Protein AF-A0AA88NQX6-F1 (afdb_monomer_lite)

pLDDT: mean 81.67, std 19.33, range [36.38, 97.25]

InterPro domains:
  IPR005680 Small ribosomal subunit protein uS12, eukaryota/archaea [TIGR00982] (6-141)
  IPR005680 Small ribosomal subunit protein uS12, eukaryota/archaea [cd03367] (26-140)
  IPR006032 Small ribosomal subunit protein uS12 [PF00164] (36-141)
  IPR006032 Small ribosomal subunit protein uS12 [PS00055] (60-67)
  IPR006032 Small ribosomal subunit protein uS12 [PTHR11652] (1-141)
  IPR012340 Nucleic acid-binding, OB-fold [G3DSA:2.40.50.140] (25-143)
  IPR012340 Nucleic acid-binding, OB-fold [SSF50249] (20-142)

Sequence (189 aa):
MGKCRGLRTARKLRNHRREQKWHDKQYKKAHLGTALKANPFGGASHAKGIVLEKVGVEAKQPNSAIRKCVRVQLIKNGKKITAFVPNDGCLNFIEENDEVLVAGFGRKGHAVGDIPGVRFKVVKVANVSLLALYKGKKERPSALVPVGSETWKKPDLQQQPVHVQRLCSQFEEPEQQPNTGAREQETLM

Foldseek 3Di:
DDDDDDPPCVVVVVVVVVVVLCVPPVSVCVPVCVVQVPDPCSPDQKFKWFWADWDFFAFAPPDGDTFTWTWTQTPVRRDIAIAGEDDPPLSVLDDGRWIWMKGFPPPSQDDDDRGPRHGIHTQDTNNHGSVCCVVVVDHRDDPDDPPPDPPPVPPPPVPDDPVVVVVVVVDDDDDDDDDDDDDDDDDDD

Structure (mmCIF, N/CA/C/O backbone):
data_AF-A0AA88NQX6-F1
#
_entry.id   AF-A0AA88NQX6-F1
#
loop_
_atom_site.group_PDB
_atom_site.id
_atom_site.type_symbol
_atom_site.label_atom_id
_atom_site.label_alt_id
_atom_site.label_comp_id
_atom_site.label_asym_id
_atom_site.label_entity_id
_atom_site.label_seq_id
_atom_site.pdbx_PDB_ins_code
_atom_site.Cartn_x
_atom_site.Cartn_y
_atom_site.Cartn_z
_atom_site.occupancy
_atom_site.B_iso_or_equiv
_atom_site.auth_seq_id
_atom_site.auth_comp_id
_atom_site.auth_asym_id
_atom_site.auth_atom_id
_atom_site.pdbx_PDB_model_num
ATOM 1 N N . MET A 1 1 ? 11.612 5.199 -42.020 1.00 66.62 1 MET A N 1
ATOM 2 C CA . MET A 1 1 ? 12.640 4.141 -42.190 1.00 66.62 1 MET A CA 1
ATOM 3 C C . MET A 1 1 ? 12.375 2.994 -41.219 1.00 66.62 1 MET A C 1
ATOM 5 O O . MET A 1 1 ? 12.034 3.259 -40.075 1.00 66.62 1 MET A O 1
ATOM 9 N N . GLY A 1 2 ? 12.484 1.739 -41.670 1.00 85.69 2 GLY A N 1
ATOM 10 C CA . GLY A 1 2 ? 12.221 0.539 -40.861 1.00 85.69 2 GLY A CA 1
ATOM 11 C C . GLY A 1 2 ? 13.476 -0.098 -40.249 1.00 85.69 2 GLY A C 1
ATOM 12 O O . GLY A 1 2 ? 14.582 0.425 -40.353 1.00 85.69 2 GLY A O 1
ATOM 13 N N . LYS A 1 3 ? 13.303 -1.263 -39.613 1.00 91.31 3 LYS A N 1
ATOM 14 C CA . LYS A 1 3 ? 14.407 -2.062 -39.047 1.00 91.31 3 LYS A CA 1
ATOM 15 C C . LYS A 1 3 ? 15.330 -2.585 -40.157 1.00 91.31 3 LYS A C 1
ATOM 17 O O . LYS A 1 3 ? 14.863 -2.908 -41.247 1.00 91.31 3 LYS A O 1
ATOM 22 N N . CYS A 1 4 ? 16.621 -2.732 -39.859 1.00 91.81 4 CYS A N 1
ATOM 23 C CA . CYS A 1 4 ? 17.589 -3.356 -40.765 1.00 91.81 4 CYS A CA 1
ATOM 24 C C . CYS A 1 4 ? 17.216 -4.831 -41.023 1.00 91.81 4 CYS A C 1
ATOM 26 O O . CYS A 1 4 ? 16.882 -5.535 -40.071 1.00 91.81 4 CYS A O 1
ATOM 28 N N . ARG A 1 5 ? 17.286 -5.296 -42.281 1.00 92.56 5 ARG A N 1
ATOM 29 C CA . ARG A 1 5 ? 16.902 -6.668 -42.692 1.00 92.56 5 ARG A CA 1
ATOM 30 C C . ARG A 1 5 ? 18.053 -7.523 -43.251 1.00 92.56 5 ARG A C 1
ATOM 32 O O . ARG A 1 5 ? 17.818 -8.623 -43.726 1.00 92.56 5 ARG A O 1
ATOM 39 N N . GLY A 1 6 ? 19.293 -7.032 -43.214 1.00 94.19 6 GLY A N 1
ATOM 40 C CA . GLY A 1 6 ? 20.448 -7.769 -43.743 1.00 94.19 6 GLY A CA 1
ATOM 41 C C . GLY A 1 6 ? 20.860 -8.957 -42.863 1.00 94.19 6 GLY A C 1
ATOM 42 O O . GLY A 1 6 ? 20.781 -8.874 -41.635 1.00 94.19 6 GLY A O 1
ATOM 43 N N . LEU A 1 7 ? 21.383 -10.024 -43.475 1.00 92.56 7 LEU A N 1
ATOM 44 C CA . LEU A 1 7 ? 21.812 -11.264 -42.799 1.00 92.56 7 LEU A CA 1
ATOM 45 C C . LEU A 1 7 ? 22.821 -11.028 -41.654 1.00 92.56 7 LEU A C 1
ATOM 47 O O . LEU A 1 7 ? 22.762 -11.688 -40.622 1.00 92.56 7 LEU A O 1
ATOM 51 N N . ARG A 1 8 ? 23.708 -10.031 -41.780 1.00 94.75 8 ARG A N 1
ATOM 52 C CA . ARG A 1 8 ? 24.749 -9.700 -40.780 1.00 94.75 8 ARG A CA 1
ATOM 53 C C . ARG A 1 8 ? 24.335 -8.619 -39.764 1.00 94.75 8 ARG A C 1
ATOM 55 O O . ARG A 1 8 ? 25.186 -8.005 -39.127 1.00 94.75 8 ARG A O 1
ATOM 62 N N . THR A 1 9 ? 23.036 -8.356 -39.584 1.00 95.19 9 THR A N 1
ATOM 63 C CA . THR A 1 9 ? 22.543 -7.239 -38.737 1.00 95.19 9 THR A CA 1
ATOM 64 C C . THR A 1 9 ? 22.127 -7.627 -37.310 1.00 95.19 9 THR A C 1
ATOM 66 O O . THR A 1 9 ? 21.689 -6.770 -36.536 1.00 95.19 9 THR A O 1
ATOM 69 N N . ALA A 1 10 ? 22.320 -8.887 -36.908 1.00 94.44 10 ALA A N 1
ATOM 70 C CA . ALA A 1 10 ? 21.865 -9.423 -35.619 1.00 94.44 10 ALA A CA 1
ATOM 71 C C . ALA A 1 10 ? 22.338 -8.611 -34.394 1.00 94.44 10 ALA A C 1
ATOM 73 O O . ALA A 1 10 ? 21.543 -8.300 -33.503 1.00 94.44 10 ALA A O 1
ATOM 74 N N . ARG A 1 11 ? 23.617 -8.201 -34.359 1.00 95.25 11 ARG A N 1
ATOM 75 C CA . ARG A 1 11 ? 24.183 -7.405 -33.251 1.00 95.25 11 ARG A CA 1
ATOM 76 C C . ARG A 1 11 ? 23.458 -6.066 -33.083 1.00 95.25 11 ARG A C 1
ATOM 78 O O . ARG A 1 11 ? 23.102 -5.703 -31.962 1.00 95.25 11 ARG A O 1
ATOM 85 N N . LYS A 1 12 ? 23.199 -5.368 -34.193 1.00 94.06 12 LYS A N 1
ATOM 86 C CA . LYS A 1 12 ? 22.499 -4.075 -34.208 1.00 94.06 12 LYS A CA 1
ATOM 87 C C . LYS A 1 12 ? 21.066 -4.224 -33.701 1.00 94.06 12 LYS A C 1
ATOM 89 O O . LYS A 1 12 ? 20.652 -3.464 -32.831 1.00 94.06 12 LYS A O 1
ATOM 94 N N . LEU A 1 13 ? 20.339 -5.238 -34.177 1.00 95.44 13 LEU A N 1
ATOM 95 C CA . LEU A 1 13 ? 18.966 -5.513 -33.736 1.00 95.44 13 LEU A CA 1
ATOM 96 C C . LEU A 1 13 ? 18.891 -5.830 -32.234 1.00 95.44 13 LEU A C 1
ATOM 98 O O . LEU A 1 13 ? 17.998 -5.332 -31.545 1.00 95.44 13 LEU A O 1
ATOM 102 N N . ARG A 1 14 ? 19.846 -6.609 -31.708 1.00 95.56 14 ARG A N 1
ATOM 103 C CA . ARG A 1 14 ? 19.915 -6.956 -30.280 1.00 95.56 14 ARG A CA 1
ATOM 104 C C . ARG A 1 14 ? 20.190 -5.739 -29.398 1.00 95.56 14 ARG A C 1
ATOM 106 O O . ARG A 1 14 ? 19.494 -5.550 -28.401 1.00 95.56 14 ARG A O 1
ATOM 113 N N .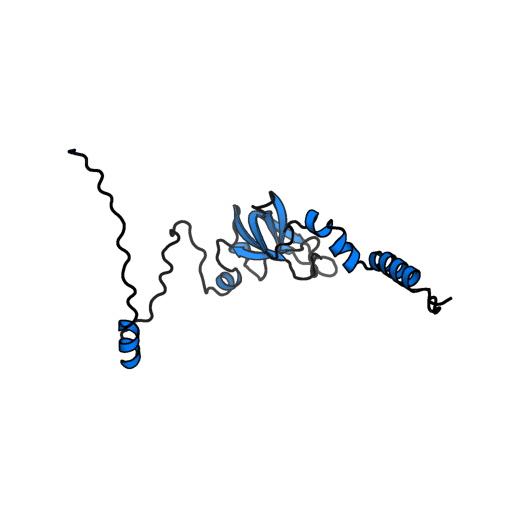 ASN A 1 15 ? 21.190 -4.932 -29.752 1.00 95.50 15 ASN A N 1
ATOM 114 C CA . ASN A 1 15 ? 21.562 -3.748 -28.974 1.00 95.50 15 ASN A CA 1
ATOM 115 C C . ASN A 1 15 ? 20.433 -2.714 -28.989 1.00 95.50 15 ASN A C 1
ATOM 117 O O . ASN A 1 15 ? 19.988 -2.290 -27.926 1.00 95.50 15 ASN A O 1
ATOM 121 N N . HIS A 1 16 ? 19.865 -2.449 -30.169 1.00 94.56 16 HIS A N 1
ATOM 122 C CA . HIS A 1 16 ? 18.718 -1.558 -30.300 1.00 94.56 16 HIS A CA 1
ATOM 123 C C . HIS A 1 16 ? 17.528 -2.037 -29.456 1.00 94.56 16 HIS A C 1
ATOM 125 O O . HIS A 1 16 ? 16.939 -1.256 -28.716 1.00 94.56 16 HIS A O 1
ATOM 131 N N . ARG A 1 17 ? 17.192 -3.337 -29.474 1.00 94.56 17 ARG A N 1
ATOM 132 C CA . ARG A 1 17 ? 16.122 -3.869 -28.612 1.00 94.56 17 ARG A CA 1
ATOM 133 C C . ARG A 1 17 ? 16.434 -3.685 -27.126 1.00 94.56 17 ARG A C 1
ATOM 135 O O . ARG A 1 17 ? 15.511 -3.400 -26.368 1.00 94.56 17 ARG A O 1
ATOM 142 N N . ARG A 1 18 ? 17.687 -3.878 -26.703 1.00 94.06 18 ARG A N 1
ATOM 143 C CA . ARG A 1 18 ? 18.113 -3.710 -25.305 1.00 94.06 18 ARG A CA 1
ATOM 144 C C . ARG A 1 18 ? 17.950 -2.264 -24.846 1.00 94.06 18 ARG A C 1
ATOM 146 O O . ARG A 1 18 ? 17.394 -2.049 -23.777 1.00 94.06 18 ARG A O 1
ATOM 153 N N . GLU A 1 19 ? 18.379 -1.307 -25.660 1.00 94.12 19 GLU A N 1
ATOM 154 C CA . GLU A 1 19 ? 18.197 0.127 -25.407 1.00 94.12 19 GLU A CA 1
ATOM 155 C C . GLU A 1 19 ? 16.711 0.481 -25.336 1.00 94.12 19 GLU A C 1
ATOM 157 O O . GLU A 1 19 ? 16.251 1.042 -24.344 1.00 94.12 19 GLU A O 1
ATOM 162 N N . GLN A 1 20 ? 15.928 0.036 -26.322 1.00 94.81 20 GLN A N 1
ATOM 163 C CA . GLN A 1 20 ? 14.490 0.298 -26.365 1.00 94.81 20 GLN A CA 1
ATOM 164 C C . GLN A 1 20 ? 13.729 -0.312 -25.181 1.00 94.81 20 GLN A C 1
ATOM 166 O O . GLN A 1 20 ? 12.724 0.239 -24.737 1.00 94.81 20 GLN A O 1
ATOM 171 N N . LYS A 1 21 ? 14.225 -1.418 -24.614 1.00 95.62 21 LYS A N 1
ATOM 172 C CA . LYS A 1 21 ? 13.642 -2.053 -23.423 1.00 95.62 21 LYS A CA 1
ATOM 173 C C . LYS A 1 21 ? 13.615 -1.119 -22.215 1.00 95.62 21 LYS A C 1
ATOM 175 O O . LYS A 1 21 ? 12.705 -1.213 -21.402 1.00 95.62 21 LYS A O 1
ATOM 180 N N . TRP A 1 22 ? 14.567 -0.196 -22.108 1.00 94.56 22 TRP A N 1
ATOM 181 C CA . TRP A 1 22 ? 14.610 0.777 -21.016 1.00 94.56 22 TRP A CA 1
ATOM 182 C C . TRP A 1 22 ? 13.556 1.884 -21.130 1.00 94.56 22 TRP A C 1
ATOM 184 O O . TRP A 1 22 ? 13.262 2.533 -20.123 1.00 94.56 22 TRP A O 1
ATOM 194 N N . HIS A 1 23 ? 12.953 2.078 -22.309 1.00 93.44 23 HIS A N 1
ATOM 195 C CA . HIS A 1 23 ? 11.799 2.966 -22.474 1.00 93.44 23 HIS A CA 1
ATOM 196 C C . HIS A 1 23 ? 10.493 2.329 -21.983 1.00 93.44 23 HIS A C 1
ATOM 198 O O . HIS A 1 23 ? 9.548 3.051 -21.666 1.00 93.44 23 HIS A O 1
ATOM 204 N N . ASP A 1 24 ? 10.438 0.999 -21.837 1.00 94.88 24 ASP A N 1
ATOM 205 C CA . ASP A 1 24 ? 9.320 0.350 -21.158 1.00 94.88 24 ASP A CA 1
ATOM 206 C C . ASP A 1 24 ? 9.377 0.646 -19.650 1.00 94.88 24 ASP A C 1
ATOM 208 O O . ASP A 1 24 ? 10.295 0.253 -18.920 1.00 94.88 24 ASP A O 1
ATOM 212 N N . LYS A 1 25 ? 8.341 1.335 -19.168 1.00 92.06 25 LYS A N 1
ATOM 213 C CA . LYS A 1 25 ? 8.178 1.734 -17.769 1.00 92.06 25 LYS A CA 1
ATOM 214 C C . LYS A 1 25 ? 8.193 0.539 -16.817 1.00 92.06 25 LYS A C 1
ATOM 216 O O . LYS A 1 25 ? 8.726 0.665 -15.712 1.00 92.06 25 LYS A O 1
ATOM 221 N N . GLN A 1 26 ? 7.603 -0.594 -17.201 1.00 91.50 26 GLN A N 1
ATOM 222 C CA . GLN A 1 26 ? 7.562 -1.778 -16.337 1.00 91.50 26 GLN A CA 1
ATOM 223 C C . GLN A 1 26 ? 8.951 -2.399 -16.217 1.00 91.50 26 GLN A C 1
ATOM 225 O O . GLN A 1 26 ? 9.419 -2.641 -15.101 1.00 91.50 26 GLN A O 1
ATOM 230 N N . TYR A 1 27 ? 9.634 -2.561 -17.352 1.00 93.62 27 TYR A N 1
ATOM 231 C CA . TYR A 1 27 ? 11.003 -3.058 -17.397 1.00 93.62 27 TYR A CA 1
ATOM 232 C C . TYR A 1 27 ? 11.946 -2.177 -16.573 1.00 93.62 27 TYR A C 1
ATOM 234 O O . TYR A 1 27 ? 12.638 -2.683 -15.686 1.00 93.62 27 TYR A O 1
ATOM 242 N N . LYS A 1 28 ? 11.904 -0.854 -16.784 1.00 93.12 28 LYS A N 1
ATOM 243 C CA . LYS A 1 28 ? 12.707 0.112 -16.025 1.00 93.12 28 LYS A CA 1
ATOM 244 C C . LYS A 1 28 ? 12.428 0.025 -14.523 1.00 93.12 28 LYS A C 1
ATOM 246 O O . LYS A 1 28 ? 13.362 -0.025 -13.731 1.00 93.12 28 LYS A O 1
ATOM 251 N N . LYS A 1 29 ? 11.159 -0.045 -14.107 1.00 89.25 29 LYS A N 1
ATOM 252 C CA . LYS A 1 29 ? 10.785 -0.127 -12.683 1.00 89.25 29 LYS A CA 1
ATOM 253 C C . LYS A 1 29 ? 11.294 -1.409 -12.012 1.00 89.25 29 LYS A C 1
ATOM 255 O O . LYS A 1 29 ? 11.667 -1.352 -10.842 1.00 89.25 29 LYS A O 1
ATOM 260 N N . ALA A 1 30 ? 11.296 -2.532 -12.730 1.00 89.12 30 ALA A N 1
ATOM 261 C CA . ALA A 1 30 ? 11.763 -3.815 -12.214 1.00 89.12 30 ALA A CA 1
ATOM 262 C C . ALA A 1 30 ? 13.298 -3.895 -12.124 1.00 89.12 30 ALA A C 1
ATOM 264 O O . ALA A 1 30 ? 13.820 -4.321 -11.101 1.00 89.12 30 ALA A O 1
ATOM 265 N N . HIS A 1 31 ? 14.018 -3.443 -13.157 1.00 90.81 31 HIS A N 1
ATOM 266 C CA . HIS A 1 31 ? 15.468 -3.660 -13.274 1.00 90.81 31 HIS A CA 1
ATOM 267 C C . HIS A 1 31 ? 16.321 -2.562 -12.631 1.00 90.81 31 HIS A C 1
ATOM 269 O O . HIS A 1 31 ? 17.490 -2.789 -12.349 1.00 90.81 31 HIS A O 1
ATOM 275 N N . LEU A 1 32 ? 15.761 -1.373 -12.381 1.00 89.06 32 LEU A N 1
ATOM 276 C CA . LEU A 1 32 ? 16.510 -0.260 -11.784 1.00 89.06 32 LEU A CA 1
ATOM 277 C C . LEU A 1 32 ? 16.614 -0.379 -10.249 1.00 89.06 32 LEU A C 1
ATOM 279 O O . LEU A 1 32 ? 17.368 0.353 -9.623 1.00 89.06 32 LEU A O 1
ATOM 283 N N . GLY A 1 33 ? 15.843 -1.271 -9.612 1.00 87.06 33 GLY A N 1
ATOM 284 C CA . GLY A 1 33 ? 15.905 -1.524 -8.163 1.00 87.06 33 GLY A CA 1
ATOM 285 C C . GLY A 1 33 ? 15.348 -0.402 -7.269 1.00 87.06 33 GLY A C 1
ATOM 286 O O . GLY A 1 33 ? 14.983 -0.653 -6.120 1.00 87.06 33 GLY A O 1
ATOM 287 N N . THR A 1 34 ? 15.167 0.822 -7.784 1.00 86.38 34 THR A N 1
ATOM 288 C CA . THR A 1 34 ? 14.593 1.957 -7.030 1.00 86.38 34 THR A CA 1
ATOM 289 C C . THR A 1 34 ? 13.223 1.643 -6.446 1.00 86.38 34 THR A C 1
ATOM 291 O O . THR A 1 34 ? 12.906 2.091 -5.346 1.00 86.38 34 THR A O 1
ATOM 294 N N . ALA A 1 35 ? 12.411 0.849 -7.150 1.00 84.00 35 ALA A N 1
ATOM 295 C CA . ALA A 1 35 ? 11.101 0.447 -6.658 1.00 84.00 35 ALA A CA 1
ATOM 296 C C . ALA A 1 35 ? 11.193 -0.343 -5.345 1.00 84.00 35 ALA A C 1
ATOM 298 O O . ALA A 1 35 ? 10.348 -0.152 -4.475 1.00 84.00 35 ALA A O 1
ATOM 299 N N . LEU A 1 36 ? 12.219 -1.182 -5.181 1.00 86.06 36 LEU A N 1
ATOM 300 C CA . LEU A 1 36 ? 12.429 -1.968 -3.968 1.00 86.06 36 LEU A CA 1
ATOM 301 C C . LEU A 1 36 ? 12.880 -1.075 -2.806 1.00 86.06 36 LEU A C 1
ATOM 303 O O . LEU A 1 36 ? 12.298 -1.141 -1.725 1.00 86.06 36 LEU A O 1
ATOM 307 N N . LYS A 1 37 ? 13.837 -0.172 -3.062 1.00 85.94 37 LYS A N 1
ATOM 308 C CA . LYS A 1 37 ? 14.362 0.781 -2.068 1.00 85.94 37 LYS A CA 1
ATOM 309 C C . LYS A 1 37 ? 13.289 1.755 -1.561 1.00 85.94 37 LYS A C 1
ATOM 311 O O . LYS A 1 37 ? 13.182 2.019 -0.362 1.00 85.94 37 LYS A O 1
ATOM 316 N N . ALA A 1 38 ? 12.479 2.288 -2.476 1.00 87.38 38 ALA A N 1
ATOM 317 C CA . ALA A 1 38 ? 11.442 3.265 -2.155 1.00 87.38 38 ALA A CA 1
ATOM 318 C C . ALA A 1 38 ? 10.177 2.632 -1.548 1.00 87.38 38 ALA A C 1
ATOM 320 O O . ALA A 1 38 ? 9.419 3.314 -0.858 1.00 87.38 38 ALA A O 1
ATOM 321 N N . ASN A 1 39 ? 9.920 1.341 -1.785 1.00 90.25 39 ASN A N 1
ATOM 322 C CA . ASN A 1 39 ? 8.736 0.674 -1.253 1.00 90.25 39 ASN A CA 1
ATOM 323 C C . ASN A 1 39 ? 8.836 0.535 0.281 1.00 90.25 39 ASN A C 1
ATOM 325 O O . ASN A 1 39 ? 9.785 -0.077 0.776 1.00 90.25 39 ASN A O 1
ATOM 329 N N . PRO A 1 40 ? 7.861 1.034 1.066 1.00 91.06 40 PRO A N 1
ATOM 330 C CA . PRO A 1 40 ? 7.874 0.862 2.518 1.00 91.06 40 PRO A CA 1
ATOM 331 C C . PRO A 1 40 ? 7.790 -0.609 2.944 1.00 91.06 40 PRO A C 1
ATOM 333 O O . PRO A 1 40 ? 8.272 -0.949 4.022 1.00 91.06 40 PRO A O 1
ATOM 336 N N . PHE A 1 41 ? 7.251 -1.498 2.103 1.00 91.56 41 PHE A N 1
ATOM 337 C CA . PHE A 1 41 ? 7.205 -2.935 2.379 1.00 91.56 41 PHE A CA 1
ATOM 338 C C . PHE A 1 41 ? 8.470 -3.690 1.957 1.00 91.56 41 PHE A C 1
ATOM 340 O O . PHE A 1 41 ? 8.579 -4.872 2.276 1.00 91.56 41 PHE A O 1
ATOM 347 N N . GLY A 1 42 ? 9.423 -3.057 1.268 1.00 88.00 42 GLY A N 1
ATOM 348 C CA . GLY A 1 42 ? 10.656 -3.730 0.844 1.00 88.00 42 GLY A CA 1
ATOM 349 C C . GLY A 1 42 ? 10.413 -4.968 -0.029 1.00 88.00 42 GLY A C 1
ATOM 350 O O . GLY A 1 42 ? 11.138 -5.942 0.083 1.00 88.00 42 GLY A O 1
ATOM 351 N N . GLY A 1 43 ? 9.355 -4.969 -0.850 1.00 87.75 43 GLY A N 1
ATOM 352 C CA . GLY A 1 43 ? 9.019 -6.090 -1.742 1.00 87.75 43 GLY A CA 1
ATOM 353 C C . GLY A 1 43 ? 8.089 -7.151 -1.146 1.00 87.75 43 GLY A C 1
ATOM 354 O O . GLY A 1 43 ? 7.532 -7.942 -1.900 1.00 87.75 43 GLY A O 1
ATOM 355 N N . ALA A 1 44 ? 7.836 -7.128 0.166 1.00 92.25 44 ALA A N 1
ATOM 356 C CA . ALA A 1 44 ? 6.859 -8.018 0.793 1.00 92.25 44 ALA A CA 1
ATOM 357 C C . ALA A 1 44 ? 5.410 -7.656 0.412 1.00 92.25 44 ALA A C 1
ATOM 359 O O . ALA A 1 44 ? 5.087 -6.491 0.159 1.00 92.25 44 ALA A O 1
ATOM 360 N N . SER A 1 45 ? 4.523 -8.656 0.421 1.00 92.12 45 SER A N 1
ATOM 361 C CA . SER A 1 45 ? 3.087 -8.478 0.159 1.00 92.12 45 SER A CA 1
ATOM 362 C C . SER A 1 45 ? 2.360 -7.780 1.315 1.00 92.12 45 SER A C 1
ATOM 364 O O . SER A 1 45 ? 1.489 -6.937 1.084 1.00 92.12 45 SER A O 1
ATOM 366 N N . HIS A 1 46 ? 2.760 -8.100 2.546 1.00 94.81 46 HIS A N 1
ATOM 367 C CA . HIS A 1 46 ? 2.189 -7.589 3.789 1.00 94.81 46 HIS A CA 1
ATOM 368 C C . HIS A 1 46 ? 3.293 -7.064 4.709 1.00 94.81 46 HIS A C 1
ATOM 370 O O . HIS A 1 46 ? 4.472 -7.412 4.573 1.00 94.81 46 HIS A O 1
ATOM 376 N N . ALA A 1 47 ? 2.912 -6.225 5.665 1.00 95.69 47 ALA A N 1
ATOM 377 C CA . ALA A 1 47 ? 3.801 -5.795 6.731 1.00 95.69 47 ALA A CA 1
ATOM 378 C C . ALA A 1 47 ? 3.029 -5.623 8.038 1.00 95.69 47 ALA A C 1
ATOM 380 O O . ALA A 1 47 ? 1.904 -5.125 8.040 1.00 95.69 47 ALA A O 1
ATOM 381 N N . LYS A 1 48 ? 3.659 -6.022 9.143 1.00 96.19 48 LYS A N 1
ATOM 382 C CA . LYS A 1 48 ? 3.178 -5.721 10.488 1.00 96.19 48 LYS A CA 1
ATOM 383 C C . LYS A 1 48 ? 3.614 -4.306 10.881 1.00 96.19 48 LYS A C 1
ATOM 385 O O . LYS A 1 48 ? 4.725 -3.877 10.541 1.00 96.19 48 LYS A O 1
ATOM 390 N N . GLY A 1 49 ? 2.744 -3.590 11.572 1.00 96.44 49 GLY A N 1
ATOM 391 C CA . GLY A 1 49 ? 3.029 -2.267 12.101 1.00 96.44 49 GLY A CA 1
ATOM 392 C C . GLY A 1 49 ? 2.256 -1.978 13.377 1.00 96.44 49 GLY A C 1
ATOM 393 O O . GLY A 1 49 ? 1.341 -2.718 13.721 1.00 96.44 49 GLY A O 1
ATOM 394 N N . ILE A 1 50 ? 2.646 -0.903 14.046 1.00 96.38 50 ILE A N 1
ATOM 395 C CA . ILE A 1 50 ? 2.017 -0.385 15.258 1.00 96.38 50 ILE A CA 1
ATOM 396 C C . ILE A 1 50 ? 1.207 0.852 14.881 1.00 96.38 50 ILE A C 1
ATOM 398 O O . ILE A 1 50 ? 1.674 1.685 14.095 1.00 96.38 50 ILE A O 1
ATOM 402 N N . VAL A 1 51 ? -0.011 0.956 15.397 1.00 97.19 51 VAL A N 1
ATOM 403 C CA . VAL A 1 51 ? -0.862 2.133 15.210 1.00 97.19 51 VAL A CA 1
ATOM 404 C C . VAL A 1 51 ? -0.332 3.302 16.036 1.00 97.19 51 VAL A C 1
ATOM 406 O O . VAL A 1 51 ? -0.039 3.146 17.213 1.00 97.19 51 VAL A O 1
ATOM 409 N N . LEU A 1 52 ? -0.212 4.469 15.406 1.00 96.12 52 LEU A N 1
ATOM 410 C CA . LEU A 1 52 ? 0.160 5.715 16.076 1.00 96.12 52 LEU A CA 1
ATOM 411 C C . LEU A 1 52 ? -1.076 6.546 16.414 1.00 96.12 52 LEU A C 1
ATOM 413 O O . LEU A 1 52 ? -1.300 6.870 17.565 1.00 96.12 52 LEU A O 1
ATOM 417 N N . GLU A 1 53 ? -1.876 6.883 15.403 1.00 95.69 53 GLU A N 1
ATOM 418 C CA . GLU A 1 53 ? -3.034 7.770 15.548 1.00 95.69 53 GLU A CA 1
ATOM 419 C C . GLU A 1 53 ? -4.116 7.422 14.514 1.00 95.69 53 GLU A C 1
ATOM 421 O O . GLU A 1 53 ? -3.840 6.875 13.430 1.00 95.69 53 GLU A O 1
ATOM 426 N N . LYS A 1 54 ? -5.363 7.772 14.833 1.00 95.75 54 LYS A N 1
ATOM 427 C CA . LYS A 1 54 ? -6.514 7.672 13.926 1.00 95.75 54 LYS A CA 1
ATOM 428 C C . LYS A 1 54 ? -6.611 8.951 13.094 1.00 95.75 54 LYS A C 1
ATOM 430 O O . LYS A 1 54 ? -6.642 10.045 13.640 1.00 95.75 54 LYS A O 1
ATOM 435 N N . VAL A 1 55 ? -6.696 8.822 11.770 1.00 95.81 55 VAL A N 1
ATOM 436 C CA . VAL A 1 55 ? -6.725 9.968 10.845 1.00 95.81 55 VAL A CA 1
ATOM 437 C C . VAL A 1 55 ? -7.970 9.926 9.970 1.00 95.81 55 VAL A C 1
ATOM 439 O O . VAL A 1 55 ? -8.241 8.932 9.295 1.00 95.81 55 VAL A O 1
ATOM 442 N N . GLY A 1 56 ? -8.711 11.031 9.930 1.00 95.25 56 GLY A N 1
ATOM 443 C CA . GLY A 1 56 ? -9.738 11.265 8.918 1.00 95.25 56 GLY A CA 1
ATOM 444 C C . GLY A 1 56 ? -9.112 11.870 7.666 1.00 95.25 56 GLY A C 1
ATOM 445 O O . GLY A 1 56 ? -8.558 12.960 7.732 1.00 95.25 56 GLY A O 1
ATOM 446 N N . VAL A 1 57 ? -9.180 11.170 6.533 1.00 94.94 57 VAL A N 1
ATOM 447 C CA . VAL A 1 57 ? -8.716 11.701 5.242 1.00 94.94 57 VAL A CA 1
ATOM 448 C C . VAL A 1 57 ? -9.926 12.131 4.426 1.00 94.94 57 VAL A C 1
ATOM 450 O O . VAL A 1 57 ? -10.825 11.325 4.188 1.00 94.94 57 VAL A O 1
ATOM 453 N N . GLU A 1 58 ? -9.945 13.381 3.980 1.00 94.69 58 GLU A N 1
ATOM 454 C CA . GLU A 1 58 ? -10.990 13.888 3.091 1.00 94.69 58 GLU A CA 1
ATOM 455 C C . GLU A 1 58 ? -10.921 13.218 1.712 1.00 94.69 58 GLU A C 1
ATOM 457 O O . GLU A 1 58 ? -9.843 12.968 1.158 1.00 94.69 58 GLU A O 1
ATOM 462 N N . ALA A 1 59 ? -12.088 12.887 1.167 1.00 95.38 59 ALA A N 1
ATOM 463 C CA . ALA A 1 59 ? -12.212 12.352 -0.178 1.00 95.38 59 ALA A CA 1
ATOM 464 C C . ALA A 1 59 ? -11.844 13.408 -1.231 1.00 95.38 59 ALA A C 1
ATOM 466 O O . ALA A 1 59 ? -12.036 14.609 -1.053 1.00 95.38 59 ALA A O 1
ATOM 467 N N . LYS A 1 60 ? -11.331 12.947 -2.372 1.00 93.75 60 LYS A N 1
ATOM 468 C CA . LYS A 1 60 ? -11.161 13.798 -3.549 1.00 93.75 60 LYS A CA 1
ATOM 469 C C . LYS A 1 60 ? -12.521 14.192 -4.126 1.00 93.75 60 LYS A C 1
ATOM 471 O O . LYS A 1 60 ? -13.421 13.358 -4.233 1.00 93.75 60 LYS A O 1
ATOM 476 N N . GLN A 1 61 ? -12.591 15.427 -4.618 1.00 92.38 61 GLN A N 1
ATOM 477 C CA . GLN A 1 61 ? -13.672 15.903 -5.486 1.00 92.38 61 GLN A CA 1
ATOM 478 C C . GLN A 1 61 ? -13.887 14.906 -6.642 1.00 92.38 61 GLN A C 1
ATOM 480 O O . GLN A 1 61 ? -12.892 14.401 -7.180 1.00 92.38 61 GLN A O 1
ATOM 485 N N . PRO A 1 62 ? -15.132 14.565 -7.026 1.00 94.44 62 PRO A N 1
ATOM 486 C CA . PRO A 1 62 ? -16.420 15.228 -6.746 1.00 94.44 62 PRO A CA 1
ATOM 487 C C . PRO A 1 62 ? -17.149 14.772 -5.466 1.00 94.44 62 PRO A C 1
ATOM 489 O O . PRO A 1 62 ? -18.263 15.213 -5.203 1.00 94.44 62 PRO A O 1
ATOM 492 N N . ASN A 1 63 ? -16.566 13.856 -4.690 1.00 93.94 63 ASN A N 1
ATOM 493 C CA . ASN A 1 63 ? -17.224 13.293 -3.513 1.00 93.94 63 ASN A CA 1
ATOM 494 C C . ASN A 1 63 ? -16.902 14.110 -2.255 1.00 93.94 63 ASN A C 1
ATOM 496 O O . ASN A 1 63 ? -15.786 14.601 -2.102 1.00 93.94 63 ASN A O 1
ATOM 500 N N . SER A 1 64 ? -17.848 14.163 -1.315 1.00 90.44 64 SER A N 1
ATOM 501 C CA . SER A 1 64 ? -17.649 14.726 0.024 1.00 90.44 64 SER A CA 1
ATOM 502 C C . SER A 1 64 ? -17.834 13.627 1.068 1.00 90.44 64 SER A C 1
ATOM 504 O O . SER A 1 64 ? -18.948 13.176 1.326 1.00 90.44 64 SER A O 1
ATOM 506 N N . ALA A 1 65 ? -16.727 13.118 1.609 1.00 93.56 65 ALA A N 1
ATOM 507 C CA . ALA A 1 65 ? -16.731 12.103 2.659 1.00 93.56 65 ALA A CA 1
ATOM 508 C C . ALA A 1 65 ? -15.412 12.120 3.439 1.00 93.56 65 ALA A C 1
ATOM 510 O O . ALA A 1 65 ? -14.349 12.383 2.876 1.00 93.56 65 ALA A O 1
ATOM 511 N N . ILE A 1 66 ? -15.469 11.750 4.721 1.00 94.25 66 ILE A N 1
ATOM 512 C CA . ILE A 1 66 ? -14.279 11.540 5.554 1.00 94.25 66 ILE A CA 1
ATOM 513 C C . ILE A 1 66 ? -13.978 10.044 5.610 1.00 94.25 66 ILE A C 1
ATOM 515 O O . ILE A 1 66 ? -14.696 9.259 6.236 1.00 94.25 66 ILE A O 1
ATOM 519 N N . ARG A 1 67 ? -12.885 9.635 4.972 1.00 95.06 67 ARG A N 1
ATOM 520 C CA . ARG A 1 67 ? -12.424 8.247 4.931 1.00 95.06 67 ARG A CA 1
ATOM 521 C C . ARG A 1 67 ? -11.605 7.941 6.178 1.00 95.06 67 ARG A C 1
ATOM 523 O O . ARG A 1 67 ? -10.580 8.570 6.441 1.00 95.06 67 ARG A O 1
ATOM 530 N N . LYS A 1 68 ? -12.058 6.952 6.948 1.00 95.62 68 LYS A N 1
ATOM 531 C CA . LYS A 1 68 ? -11.403 6.535 8.189 1.00 95.62 68 LYS A CA 1
ATOM 532 C C . LYS A 1 68 ? -10.098 5.800 7.873 1.00 95.62 68 LYS A C 1
ATOM 534 O O . LYS A 1 68 ? -10.088 4.736 7.251 1.00 95.62 68 LYS A O 1
ATOM 539 N N . CYS A 1 69 ? -8.988 6.399 8.275 1.00 96.00 69 CYS A N 1
ATOM 540 C CA . CYS A 1 69 ? -7.644 5.882 8.079 1.00 96.00 69 CYS A CA 1
ATOM 541 C C . CYS A 1 69 ? -6.899 5.829 9.414 1.00 96.00 69 CYS A C 1
ATOM 543 O O . CYS A 1 69 ? -7.318 6.390 10.423 1.00 96.00 69 CYS A O 1
ATOM 545 N N . VAL A 1 70 ? -5.766 5.141 9.405 1.00 97.00 70 VAL A N 1
ATOM 546 C CA . VAL A 1 70 ? -4.891 4.989 10.562 1.00 97.00 70 VAL A CA 1
ATOM 547 C C . VAL A 1 70 ? -3.455 5.232 10.125 1.00 97.00 70 VAL A C 1
ATOM 549 O O . VAL A 1 70 ? -3.038 4.827 9.028 1.00 97.00 70 VAL A O 1
ATOM 552 N N . ARG A 1 71 ? -2.684 5.913 10.969 1.00 97.00 71 ARG A N 1
ATOM 553 C CA . ARG A 1 71 ? -1.241 6.061 10.788 1.00 97.00 71 ARG A CA 1
ATOM 554 C C . ARG A 1 71 ? -0.554 4.894 11.461 1.00 97.00 71 ARG A C 1
ATOM 556 O O . ARG A 1 71 ? -0.774 4.628 12.634 1.00 97.00 71 ARG A O 1
ATOM 563 N N . VAL A 1 72 ? 0.263 4.192 10.693 1.00 97.25 72 VAL A N 1
ATOM 564 C CA . VAL A 1 72 ? 0.922 2.968 11.135 1.00 97.25 72 VAL A CA 1
ATOM 565 C C . VAL A 1 72 ? 2.420 3.134 10.967 1.00 97.25 72 VAL A C 1
ATOM 567 O O . VAL A 1 72 ? 2.885 3.550 9.904 1.00 97.25 72 VAL A O 1
ATOM 570 N N . GLN A 1 73 ? 3.186 2.781 11.988 1.00 96.75 73 GLN A N 1
ATOM 571 C CA . GLN A 1 73 ? 4.629 2.643 11.897 1.00 96.75 73 GLN A CA 1
ATOM 572 C C . GLN A 1 73 ? 4.985 1.180 11.653 1.00 96.75 73 GLN A C 1
ATOM 574 O O . GLN A 1 73 ? 4.607 0.298 12.415 1.00 96.75 73 GLN A O 1
ATOM 579 N N . LEU A 1 74 ? 5.704 0.894 10.570 1.00 96.25 74 LEU A N 1
ATOM 580 C CA . LEU A 1 74 ? 6.135 -0.473 10.283 1.00 96.25 74 LEU A CA 1
ATOM 581 C C . LEU A 1 74 ? 7.226 -0.912 11.258 1.00 96.25 74 LEU A C 1
ATOM 583 O O . LEU A 1 74 ? 8.250 -0.241 11.347 1.00 96.25 74 LEU A O 1
ATOM 587 N N . ILE A 1 75 ? 7.064 -2.080 11.881 1.00 95.25 75 ILE A N 1
ATOM 588 C CA . ILE A 1 75 ? 8.024 -2.601 12.871 1.00 95.25 75 ILE A CA 1
ATOM 589 C C . ILE A 1 75 ? 9.390 -2.852 12.222 1.00 95.25 75 ILE A C 1
ATOM 591 O O . ILE A 1 75 ? 10.417 -2.428 12.731 1.00 95.25 75 ILE A O 1
ATOM 595 N N . LYS A 1 76 ? 9.402 -3.461 11.030 1.00 91.44 76 LYS A N 1
ATOM 596 C CA . LYS A 1 76 ? 10.645 -3.829 10.330 1.00 91.44 76 LYS A CA 1
ATOM 597 C C . LYS A 1 76 ? 11.527 -2.652 9.904 1.00 91.44 76 LYS A C 1
ATOM 599 O O . LYS A 1 76 ? 12.732 -2.802 9.797 1.00 91.44 76 LYS A O 1
ATOM 604 N N . ASN A 1 77 ? 10.914 -1.515 9.571 1.00 90.38 77 ASN A N 1
ATOM 605 C CA . ASN A 1 77 ? 11.580 -0.434 8.837 1.00 90.38 77 ASN A CA 1
ATOM 606 C C . ASN A 1 77 ? 11.477 0.920 9.551 1.00 90.38 77 ASN A C 1
ATOM 608 O O . ASN A 1 77 ? 12.034 1.895 9.055 1.00 90.38 77 ASN A O 1
ATOM 612 N N . GLY A 1 78 ? 10.656 1.038 10.599 1.00 93.25 78 GLY A N 1
ATOM 613 C CA . GLY A 1 78 ? 10.332 2.304 11.265 1.00 93.25 78 GLY A CA 1
ATOM 614 C C . GLY A 1 78 ? 9.574 3.324 10.400 1.00 93.25 78 GLY A C 1
ATOM 615 O O . GLY A 1 78 ? 9.253 4.411 10.873 1.00 93.25 78 GLY A O 1
ATOM 616 N N . LYS A 1 79 ? 9.269 3.005 9.133 1.00 94.69 79 LYS A N 1
ATOM 617 C CA . LYS A 1 79 ? 8.592 3.911 8.192 1.00 94.69 79 LYS A CA 1
ATOM 618 C C . LYS A 1 79 ? 7.129 4.112 8.590 1.00 94.69 79 LYS A C 1
ATOM 620 O O . LYS A 1 79 ? 6.396 3.136 8.757 1.00 94.69 79 LYS A O 1
ATOM 625 N N . LYS A 1 80 ? 6.701 5.374 8.655 1.00 95.81 80 LYS A N 1
ATOM 626 C CA . LYS A 1 80 ? 5.309 5.773 8.902 1.00 95.81 80 LYS A CA 1
ATOM 627 C C . LYS A 1 80 ? 4.501 5.718 7.601 1.00 95.81 80 LYS A C 1
ATOM 629 O O . LYS A 1 80 ? 4.937 6.231 6.569 1.00 95.81 80 LYS A O 1
ATOM 634 N N . ILE A 1 81 ? 3.330 5.092 7.635 1.00 95.62 81 ILE A N 1
ATOM 635 C CA . ILE A 1 81 ? 2.415 4.929 6.497 1.00 95.62 81 ILE A CA 1
ATOM 636 C C . ILE A 1 81 ? 0.978 5.287 6.899 1.00 95.62 81 ILE A C 1
ATOM 638 O O . ILE A 1 81 ? 0.630 5.295 8.074 1.00 95.62 81 ILE A O 1
ATOM 642 N N . THR A 1 82 ? 0.119 5.602 5.925 1.00 95.81 82 THR A N 1
ATOM 643 C CA . THR A 1 82 ? -1.347 5.621 6.117 1.00 95.81 82 THR A CA 1
ATOM 644 C C . THR A 1 82 ? -1.902 4.307 5.616 1.00 95.81 82 THR A C 1
ATOM 646 O O . THR A 1 82 ? -1.602 3.904 4.486 1.00 95.81 82 THR A O 1
ATOM 649 N N . ALA A 1 83 ? -2.764 3.695 6.413 1.00 96.44 83 ALA A N 1
ATOM 650 C CA . ALA A 1 83 ? -3.585 2.573 6.006 1.00 96.44 83 ALA A CA 1
ATOM 651 C C . ALA A 1 83 ? -5.065 2.950 6.114 1.00 96.44 83 ALA A C 1
ATOM 653 O O . ALA A 1 83 ? -5.487 3.584 7.076 1.00 96.44 83 ALA A O 1
ATOM 654 N N . PHE A 1 84 ? -5.847 2.564 5.114 1.00 96.38 84 PHE A N 1
ATOM 655 C CA . PHE A 1 84 ? -7.300 2.679 5.137 1.00 96.38 84 PHE A CA 1
ATOM 656 C C . PHE A 1 84 ? -7.911 1.560 5.984 1.00 96.38 84 PHE A C 1
ATOM 658 O O . PHE A 1 84 ? -7.463 0.410 5.897 1.00 96.38 84 PHE A O 1
ATOM 665 N N . VAL A 1 85 ? -8.943 1.881 6.762 1.00 95.44 85 VAL A N 1
ATOM 666 C CA . VAL A 1 85 ? -9.721 0.885 7.504 1.00 95.44 85 VAL A CA 1
ATOM 667 C C . VAL A 1 85 ? -10.960 0.528 6.677 1.00 95.44 85 VAL A C 1
ATOM 669 O O . VAL A 1 85 ? -11.771 1.410 6.406 1.00 95.44 85 VAL A O 1
ATOM 672 N N . PRO A 1 86 ? -11.103 -0.731 6.227 1.00 93.75 86 PRO A N 1
ATOM 673 C CA . PRO A 1 86 ? -12.252 -1.144 5.430 1.00 93.75 86 PRO A CA 1
ATOM 674 C C . PRO A 1 86 ? -13.510 -1.345 6.287 1.00 93.75 86 PRO A C 1
ATOM 676 O O . PRO A 1 86 ? -13.410 -1.788 7.429 1.00 93.75 86 PRO A O 1
ATOM 679 N N . ASN A 1 87 ? -14.674 -1.144 5.660 1.00 92.75 87 ASN A N 1
ATOM 680 C CA . ASN A 1 87 ? -16.024 -1.267 6.227 1.00 92.75 87 ASN A CA 1
ATOM 681 C C . ASN A 1 87 ? -16.350 -0.238 7.325 1.00 92.75 87 ASN A C 1
ATOM 683 O O . ASN A 1 87 ? -15.469 0.351 7.952 1.00 92.75 87 ASN A O 1
ATOM 687 N N . ASP A 1 88 ? -17.644 -0.034 7.553 1.00 89.81 88 ASP A N 1
ATOM 688 C CA . ASP A 1 88 ? -18.143 0.916 8.544 1.00 89.81 88 ASP A CA 1
ATOM 689 C C . ASP A 1 88 ? -17.950 0.399 9.974 1.00 89.81 88 ASP A C 1
ATOM 691 O O . ASP A 1 88 ? -17.962 -0.805 10.230 1.00 89.81 88 ASP A O 1
ATOM 695 N N . GLY A 1 89 ? -17.721 1.314 10.920 1.00 88.56 89 GLY A N 1
ATOM 696 C CA . GLY A 1 89 ? -17.545 0.988 12.343 1.00 88.56 89 GLY A CA 1
ATOM 697 C C . GLY A 1 89 ? -16.227 0.290 12.705 1.00 88.56 89 GLY A C 1
ATOM 698 O O . GLY A 1 89 ? -15.859 0.260 13.876 1.00 88.56 89 GLY A O 1
ATOM 699 N N . CYS A 1 90 ? -15.445 -0.186 11.730 1.00 92.62 90 CYS A N 1
ATOM 700 C CA . CYS A 1 90 ? -14.188 -0.897 11.985 1.00 92.62 90 CYS A CA 1
ATOM 701 C C . CYS A 1 90 ? -13.102 -0.059 12.679 1.00 92.62 90 CYS A C 1
ATOM 703 O O . CYS A 1 90 ? -12.148 -0.616 13.218 1.00 92.62 90 CYS A O 1
ATOM 705 N N . LEU A 1 91 ? -13.231 1.271 12.683 1.00 92.50 91 LEU A N 1
ATOM 706 C CA . LEU A 1 91 ? -12.323 2.161 13.412 1.00 92.50 91 LEU A CA 1
ATOM 707 C C . LEU A 1 91 ? -12.442 2.002 14.939 1.00 92.50 91 LEU A C 1
ATOM 709 O O . LEU A 1 91 ? -11.501 2.331 15.663 1.00 92.50 91 LEU A O 1
ATOM 713 N N . ASN A 1 92 ? -13.576 1.493 15.425 1.00 91.94 92 ASN A N 1
ATOM 714 C CA . ASN A 1 92 ? -13.818 1.281 16.851 1.00 91.94 92 ASN A CA 1
ATOM 715 C C . ASN A 1 92 ? -13.009 0.094 17.391 1.00 91.94 92 ASN A C 1
ATOM 717 O O . ASN A 1 92 ? -12.643 0.093 18.556 1.00 91.94 92 ASN A O 1
ATOM 721 N N . PHE A 1 93 ? -12.677 -0.881 16.539 1.00 90.75 93 PHE A N 1
ATOM 722 C CA . PHE A 1 93 ? -11.880 -2.054 16.919 1.00 90.75 93 PHE A CA 1
ATOM 723 C C . PHE A 1 93 ? -10.373 -1.796 16.972 1.00 90.75 93 PHE A C 1
ATOM 725 O O . PHE A 1 93 ? -9.619 -2.693 17.331 1.00 90.75 93 PHE A O 1
ATOM 732 N N . ILE A 1 94 ? -9.922 -0.624 16.528 1.00 93.19 94 ILE A N 1
ATOM 733 C CA . ILE A 1 94 ? -8.505 -0.270 16.481 1.00 93.19 94 ILE A CA 1
ATOM 734 C C . ILE A 1 94 ? -8.254 0.750 17.576 1.00 93.19 94 ILE A C 1
ATOM 736 O O . ILE A 1 94 ? -8.933 1.774 17.624 1.00 93.19 94 ILE A O 1
ATOM 740 N N . GLU A 1 95 ? -7.267 0.502 18.417 1.00 93.00 95 GLU A N 1
ATOM 741 C CA . GLU A 1 95 ? -6.765 1.449 19.407 1.00 93.00 95 GLU A CA 1
ATOM 742 C C . GLU A 1 95 ? -5.367 1.935 19.023 1.00 93.00 95 GLU A C 1
ATOM 744 O O . GLU A 1 95 ? -4.751 1.475 18.055 1.00 93.00 95 GLU A O 1
ATOM 749 N N . GLU A 1 96 ? -4.898 2.946 19.743 1.00 93.25 96 GLU A N 1
ATOM 750 C CA . GLU A 1 96 ? -3.515 3.396 19.632 1.00 93.25 96 GLU A CA 1
ATOM 751 C C . GLU A 1 96 ? -2.587 2.298 20.160 1.00 93.25 96 GLU A C 1
ATOM 753 O O . GLU A 1 96 ? -2.972 1.498 21.009 1.00 93.25 96 GLU A O 1
ATOM 758 N N . ASN A 1 97 ? -1.383 2.206 19.598 1.00 92.44 97 ASN A N 1
ATOM 759 C CA . ASN A 1 97 ? -0.372 1.207 19.950 1.00 92.44 97 ASN A CA 1
ATOM 760 C C . ASN A 1 97 ? -0.729 -0.255 19.615 1.00 92.44 97 ASN A C 1
ATOM 762 O O . ASN A 1 97 ? 0.084 -1.146 19.858 1.00 92.44 97 ASN A O 1
ATOM 766 N N . ASP A 1 98 ? -1.869 -0.512 18.971 1.00 93.12 98 ASP A N 1
ATOM 767 C CA . ASP A 1 98 ? -2.221 -1.851 18.506 1.00 93.12 98 ASP A CA 1
ATOM 768 C C . ASP A 1 98 ? -1.293 -2.361 17.402 1.00 93.12 98 ASP A C 1
ATOM 770 O O . ASP A 1 98 ? -0.896 -1.635 16.480 1.00 93.12 98 ASP A O 1
ATOM 774 N N . GLU A 1 99 ? -1.043 -3.670 17.424 1.00 94.25 99 GLU A N 1
ATOM 775 C CA . GLU A 1 99 ? -0.431 -4.362 16.298 1.00 94.25 99 GLU A CA 1
ATOM 776 C C . GLU A 1 99 ? -1.442 -4.578 15.170 1.00 94.25 99 GLU A C 1
ATOM 778 O O . GLU A 1 99 ? -2.475 -5.236 15.328 1.00 94.25 99 GLU A O 1
ATOM 783 N N . VAL A 1 100 ? -1.094 -4.102 13.979 1.00 96.19 100 VAL A N 1
ATOM 784 C CA . VAL A 1 100 ? -1.901 -4.257 12.772 1.00 96.19 100 VAL A CA 1
ATOM 785 C C . VAL A 1 100 ? -1.127 -4.931 11.652 1.00 96.19 100 VAL A C 1
ATOM 787 O O . VAL A 1 100 ? 0.056 -4.670 11.411 1.00 96.19 100 VAL A O 1
ATOM 790 N N . LEU A 1 101 ? -1.825 -5.789 10.908 1.00 96.25 101 LEU A N 1
ATOM 791 C CA . LEU A 1 101 ? -1.327 -6.330 9.651 1.00 96.25 101 LEU A CA 1
ATOM 792 C C . LEU A 1 101 ? -1.843 -5.474 8.500 1.00 96.25 101 LEU A C 1
ATOM 794 O O . LEU A 1 101 ? -3.052 -5.380 8.264 1.00 96.25 101 LEU A O 1
ATOM 798 N N . VAL A 1 102 ? -0.912 -4.890 7.755 1.00 96.19 102 VAL A N 1
ATOM 799 C CA . VAL A 1 102 ? -1.192 -3.992 6.640 1.00 96.19 102 VAL A CA 1
ATOM 800 C C . VAL A 1 102 ? -0.896 -4.691 5.314 1.00 96.19 102 VAL A C 1
ATOM 802 O O . VAL A 1 102 ? 0.128 -5.359 5.156 1.00 96.19 102 VAL A O 1
ATOM 805 N N . ALA A 1 103 ? -1.782 -4.498 4.340 1.00 95.81 103 ALA A N 1
ATOM 806 C CA . ALA A 1 103 ? -1.639 -4.986 2.972 1.00 95.81 103 ALA A CA 1
ATOM 807 C C . ALA A 1 103 ? -1.697 -3.842 1.953 1.00 95.81 103 ALA A C 1
ATOM 809 O O . ALA A 1 103 ? -2.208 -2.752 2.223 1.00 95.81 103 ALA A O 1
ATOM 810 N N . GLY A 1 104 ? -1.204 -4.100 0.742 1.00 93.44 104 GLY A N 1
ATOM 811 C CA . GLY A 1 104 ? -1.421 -3.207 -0.394 1.00 93.44 104 GLY A CA 1
ATOM 812 C C . GLY A 1 104 ? -2.889 -3.182 -0.835 1.00 93.44 104 GLY A C 1
ATOM 813 O O . GLY A 1 104 ? -3.607 -4.175 -0.736 1.00 93.44 104 GLY A O 1
ATOM 814 N N . PHE A 1 105 ? -3.334 -2.052 -1.384 1.00 89.31 105 PHE A N 1
ATOM 815 C CA . PHE A 1 105 ? -4.710 -1.888 -1.878 1.00 89.31 105 PHE A CA 1
ATOM 816 C C . PHE A 1 105 ? -4.942 -2.543 -3.265 1.00 89.31 105 PHE A C 1
ATOM 818 O O . PHE A 1 105 ? -6.063 -2.611 -3.748 1.00 89.31 105 PHE A O 1
ATOM 825 N N . GLY A 1 106 ? -3.888 -3.044 -3.925 1.00 87.56 106 GLY A N 1
ATOM 826 C CA . GLY A 1 106 ? -3.979 -3.835 -5.167 1.00 87.56 106 GLY A CA 1
ATOM 827 C C . GLY A 1 106 ? -3.518 -3.126 -6.449 1.00 87.56 106 GLY A C 1
ATOM 828 O O . GLY A 1 106 ? -3.045 -3.781 -7.373 1.00 87.56 106 GLY A O 1
ATOM 829 N N . ARG A 1 107 ? -3.509 -1.786 -6.514 1.00 87.75 107 ARG A N 1
ATOM 830 C CA . ARG A 1 107 ? -3.056 -1.040 -7.714 1.00 87.75 107 ARG A CA 1
ATOM 831 C C . ARG A 1 107 ? -1.529 -0.881 -7.810 1.00 87.75 107 ARG A C 1
ATOM 833 O O . ARG A 1 107 ? -1.047 0.220 -8.041 1.00 87.75 107 ARG A O 1
ATOM 840 N N . LYS A 1 108 ? -0.736 -1.940 -7.584 1.00 84.62 108 LYS A N 1
ATOM 841 C CA . LYS A 1 108 ? 0.752 -1.955 -7.701 1.00 84.62 108 LYS A CA 1
ATOM 842 C C . LYS A 1 108 ? 1.469 -0.751 -7.043 1.00 84.62 108 LYS A C 1
ATOM 844 O O . LYS A 1 108 ? 2.471 -0.236 -7.557 1.00 84.62 108 LYS A O 1
ATOM 849 N N . GLY A 1 109 ? 0.948 -0.305 -5.897 1.00 84.06 109 GLY A N 1
ATOM 850 C CA . GLY A 1 109 ? 1.448 0.854 -5.160 1.00 84.06 109 GLY A CA 1
ATOM 851 C C . GLY A 1 109 ? 0.888 2.197 -5.633 1.00 84.06 109 GLY A C 1
ATOM 852 O O . GLY A 1 109 ? 1.514 3.217 -5.388 1.00 84.06 109 GLY A O 1
ATOM 853 N N . HIS A 1 110 ? -0.249 2.255 -6.305 1.00 90.56 110 HIS A N 1
ATOM 854 C CA . HIS A 1 110 ? -0.974 3.504 -6.537 1.00 90.56 110 HIS A CA 1
ATOM 855 C C . HIS A 1 110 ? -2.085 3.670 -5.502 1.00 90.56 110 HIS A C 1
ATOM 857 O O . HIS A 1 110 ? -2.584 2.682 -4.962 1.00 90.56 110 HIS A O 1
ATOM 863 N N . ALA A 1 111 ? -2.446 4.923 -5.220 1.00 92.62 111 ALA A N 1
ATOM 864 C CA . ALA A 1 111 ? -3.629 5.214 -4.425 1.00 92.62 111 ALA A CA 1
ATOM 865 C C . ALA A 1 111 ? -4.887 4.717 -5.155 1.00 92.62 111 ALA A C 1
ATOM 867 O O . ALA A 1 111 ? -4.927 4.642 -6.395 1.00 92.62 111 ALA A O 1
ATOM 868 N N . VAL A 1 112 ? -5.894 4.325 -4.383 1.00 91.06 112 VAL A N 1
ATOM 869 C CA . VAL A 1 112 ? -7.115 3.706 -4.905 1.00 91.06 112 VAL A CA 1
ATOM 870 C C . VAL A 1 112 ? -8.310 4.596 -4.617 1.00 91.06 112 VAL A C 1
ATOM 872 O O . VAL A 1 112 ? -8.413 5.162 -3.534 1.00 91.06 112 VAL A O 1
ATOM 875 N N . GLY A 1 113 ? -9.198 4.691 -5.608 1.00 90.12 113 GLY A N 1
ATOM 876 C CA . GLY A 1 113 ? -10.445 5.432 -5.502 1.00 90.12 113 GLY A CA 1
ATOM 877 C C . GLY A 1 113 ? -10.238 6.924 -5.262 1.00 90.12 113 GLY A C 1
ATOM 878 O O . GLY A 1 113 ? -9.344 7.555 -5.837 1.00 90.12 113 GLY A O 1
ATOM 879 N N . ASP A 1 114 ? -11.090 7.452 -4.397 1.00 92.50 114 ASP A N 1
ATOM 880 C CA . ASP A 1 114 ? -11.177 8.845 -3.977 1.00 92.50 114 ASP A CA 1
ATOM 881 C C . ASP A 1 114 ? -10.210 9.197 -2.839 1.00 92.50 114 ASP A C 1
ATOM 883 O O . ASP A 1 114 ? -10.119 10.362 -2.473 1.00 92.50 114 ASP A O 1
ATOM 887 N N . ILE A 1 115 ? -9.455 8.237 -2.298 1.00 92.62 115 ILE A N 1
ATOM 888 C CA . ILE A 1 115 ? -8.603 8.466 -1.127 1.00 92.62 115 ILE A CA 1
ATOM 889 C C . ILE A 1 115 ? -7.231 9.014 -1.563 1.00 92.62 115 ILE A C 1
ATOM 891 O O . ILE A 1 115 ? -6.448 8.303 -2.211 1.00 92.62 115 ILE A O 1
ATOM 895 N N . PRO A 1 116 ? -6.880 10.271 -1.238 1.00 93.00 116 PRO A N 1
ATOM 896 C CA . PRO A 1 116 ? -5.579 10.830 -1.578 1.00 93.00 116 PRO A CA 1
ATOM 897 C C . PRO A 1 116 ? -4.467 10.211 -0.723 1.00 93.00 116 PRO A C 1
ATOM 899 O O . PRO A 1 116 ? -4.591 10.043 0.482 1.00 93.00 116 PRO A O 1
ATOM 902 N N . GLY A 1 117 ? -3.344 9.854 -1.353 1.00 90.69 117 GLY A N 1
ATOM 903 C CA . GLY A 1 117 ? -2.121 9.439 -0.651 1.00 90.69 117 GLY A CA 1
ATOM 904 C C . GLY A 1 117 ? -2.161 8.073 0.049 1.00 90.69 117 GLY A C 1
ATOM 905 O O . GLY A 1 117 ? -1.106 7.567 0.434 1.00 90.69 117 GLY A O 1
ATOM 906 N N . VAL A 1 118 ? -3.323 7.427 0.171 1.00 94.81 118 VAL A N 1
ATOM 907 C CA . VAL A 1 118 ? -3.459 6.130 0.848 1.00 94.81 118 VAL A CA 1
ATOM 908 C C . VAL A 1 118 ? -3.270 4.981 -0.141 1.00 94.81 118 VAL A C 1
ATOM 910 O O . VAL A 1 118 ? -4.004 4.826 -1.114 1.00 94.81 118 VAL A O 1
ATOM 913 N N . ARG A 1 119 ? -2.235 4.170 0.101 1.00 94.56 119 ARG A N 1
ATOM 914 C CA . ARG A 1 119 ? -1.803 3.059 -0.780 1.00 94.56 119 ARG A CA 1
ATOM 915 C C . ARG A 1 119 ? -2.039 1.683 -0.150 1.00 94.56 119 ARG A C 1
ATOM 917 O O . ARG A 1 119 ? -1.868 0.657 -0.816 1.00 94.56 119 ARG A O 1
ATOM 924 N N . PHE A 1 120 ? -2.399 1.670 1.130 1.00 95.44 120 PHE A N 1
ATOM 925 C CA . PHE A 1 120 ? -2.455 0.491 1.980 1.00 95.44 120 PHE A CA 1
ATOM 926 C C . PHE A 1 120 ? -3.799 0.386 2.690 1.00 95.44 120 PHE A C 1
ATOM 928 O O . PHE A 1 120 ? -4.491 1.388 2.867 1.00 95.44 120 PHE A O 1
ATOM 935 N N . LYS A 1 121 ? -4.143 -0.826 3.116 1.00 95.19 121 LYS A N 1
ATOM 936 C CA . LYS A 1 121 ? -5.335 -1.127 3.912 1.00 95.19 121 LYS A CA 1
ATOM 937 C C . LYS A 1 121 ? -4.981 -2.012 5.101 1.00 95.19 121 LYS A C 1
ATOM 939 O O . LYS A 1 121 ? -4.033 -2.798 5.023 1.00 95.19 121 LYS A O 1
ATOM 944 N N . VAL A 1 122 ? -5.753 -1.904 6.173 1.00 96.06 122 VAL A N 1
ATOM 945 C CA . VAL A 1 122 ? -5.651 -2.796 7.333 1.00 96.06 122 VAL A CA 1
ATOM 946 C C . VAL A 1 122 ? -6.377 -4.111 7.030 1.00 96.06 122 VAL A C 1
ATOM 948 O O . VAL A 1 122 ? -7.432 -4.113 6.395 1.00 96.06 122 VAL A O 1
ATOM 951 N N . VAL A 1 123 ? -5.794 -5.237 7.445 1.00 95.50 123 VAL A N 1
ATOM 952 C CA . VAL A 1 123 ? -6.363 -6.586 7.262 1.00 95.50 123 VAL A CA 1
ATOM 953 C C . VAL A 1 123 ? -6.639 -7.263 8.603 1.00 95.50 123 VAL A C 1
ATOM 955 O O . VAL A 1 123 ? -7.696 -7.872 8.783 1.00 95.50 123 VAL A O 1
ATOM 958 N N . LYS A 1 124 ? -5.694 -7.166 9.543 1.00 95.06 124 LYS A N 1
ATOM 959 C CA . LYS A 1 124 ? -5.806 -7.738 10.891 1.00 95.06 124 LYS A CA 1
ATOM 960 C C . LYS A 1 124 ? -5.437 -6.701 11.946 1.00 95.06 124 LYS A C 1
ATOM 962 O O . LYS A 1 124 ? -4.617 -5.828 11.662 1.00 95.06 124 LYS A O 1
ATOM 967 N N . VAL A 1 125 ? -6.005 -6.855 13.132 1.00 93.81 125 VAL A N 1
ATOM 968 C CA . VAL A 1 125 ? -5.749 -6.066 14.343 1.00 93.81 125 VAL A CA 1
ATOM 969 C C . VAL A 1 125 ? -5.582 -7.060 15.486 1.00 93.81 125 VAL A C 1
ATOM 971 O O . VAL A 1 125 ? -6.371 -8.001 15.569 1.00 93.81 125 VAL A O 1
ATOM 974 N N . ALA A 1 126 ? -4.542 -6.914 16.308 1.00 90.38 126 ALA A N 1
ATOM 975 C CA . ALA A 1 126 ? -4.257 -7.809 17.436 1.00 90.38 126 ALA A CA 1
ATOM 976 C C . ALA A 1 126 ? -4.325 -9.309 17.054 1.00 90.38 126 ALA A C 1
ATOM 978 O O . ALA A 1 126 ? -4.971 -10.118 17.710 1.00 90.38 126 ALA A O 1
ATOM 979 N N . ASN A 1 127 ? -3.711 -9.676 15.920 1.00 90.00 127 ASN A N 1
ATOM 980 C CA . ASN A 1 127 ? -3.741 -11.016 15.300 1.00 90.00 127 ASN A CA 1
ATOM 981 C C . ASN A 1 127 ? -5.120 -11.547 14.849 1.00 90.00 127 ASN A C 1
ATOM 983 O O . ASN A 1 127 ? -5.180 -12.577 14.169 1.00 90.00 127 ASN A O 1
ATOM 987 N N . VAL A 1 128 ? -6.212 -10.822 15.088 1.00 92.50 128 VAL A N 1
ATOM 988 C CA . VAL A 1 128 ? -7.558 -11.163 14.612 1.00 92.50 128 VAL A CA 1
ATOM 989 C C . VAL A 1 128 ? -7.862 -10.438 13.300 1.00 92.50 128 VAL A C 1
ATOM 991 O O . VAL A 1 128 ? -7.498 -9.285 13.083 1.00 92.50 128 VAL A O 1
ATOM 994 N N . SER A 1 129 ? -8.517 -11.115 12.357 1.00 93.81 129 SER A N 1
ATOM 995 C CA . SER A 1 129 ? -8.930 -10.479 11.101 1.00 93.81 129 SER A CA 1
ATOM 996 C C . SER A 1 129 ? -10.055 -9.471 11.322 1.00 93.81 129 SER A C 1
ATOM 998 O O . SER A 1 129 ? -11.070 -9.830 11.918 1.00 93.81 129 SER A O 1
ATOM 1000 N N . LEU A 1 130 ? -9.941 -8.282 10.721 1.00 92.88 130 LEU A 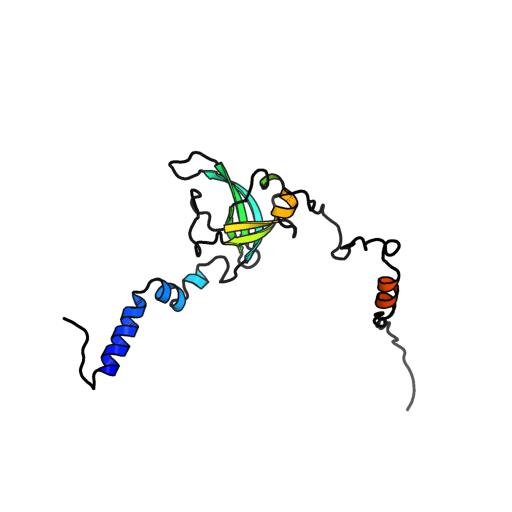N 1
ATOM 1001 C CA . LEU A 1 130 ? -10.985 -7.250 10.776 1.00 92.88 130 LEU A CA 1
ATOM 1002 C C . LEU A 1 130 ? -12.341 -7.756 10.282 1.00 92.88 130 LEU A C 1
ATOM 1004 O O . LEU A 1 130 ? -13.372 -7.414 10.841 1.00 92.88 130 LEU A O 1
ATOM 1008 N N . LEU A 1 131 ? -12.350 -8.608 9.256 1.00 93.00 131 LEU A N 1
ATOM 1009 C CA . LEU A 1 131 ? -13.587 -9.170 8.715 1.00 93.00 131 LEU A CA 1
ATOM 1010 C C . LEU A 1 131 ? -14.299 -10.083 9.727 1.00 93.00 131 LEU A C 1
ATOM 1012 O O . LEU A 1 131 ? -15.525 -10.102 9.765 1.00 93.00 131 LEU A O 1
ATOM 1016 N N . ALA A 1 132 ? -13.550 -10.823 10.551 1.00 92.94 132 ALA A N 1
ATOM 1017 C CA . ALA A 1 132 ? -14.137 -11.657 11.599 1.00 92.94 132 ALA A CA 1
ATOM 1018 C C . ALA A 1 132 ? -14.701 -10.816 12.749 1.00 92.94 132 ALA A C 1
ATOM 1020 O O . ALA A 1 132 ? -15.790 -11.140 13.213 1.00 92.94 132 ALA A O 1
ATOM 1021 N N . LEU A 1 133 ? -14.009 -9.736 13.138 1.00 91.00 133 LEU A N 1
ATOM 1022 C CA . LEU A 1 133 ? -14.500 -8.767 14.129 1.00 91.00 133 LEU A CA 1
ATOM 1023 C C . LEU A 1 133 ? -15.774 -8.075 13.627 1.00 91.00 133 LEU A C 1
ATOM 1025 O O . LEU A 1 133 ? -16.784 -8.052 14.316 1.00 91.00 133 LEU A O 1
ATOM 1029 N N . TYR A 1 134 ? -15.762 -7.604 12.376 1.00 92.19 134 TYR A N 1
ATOM 1030 C CA . TYR A 1 134 ? -16.910 -6.950 11.747 1.00 92.19 134 TYR A CA 1
ATOM 1031 C C . TYR A 1 134 ? -18.148 -7.855 11.674 1.00 92.19 134 TYR A C 1
ATOM 1033 O O . TYR A 1 134 ? -19.265 -7.396 11.871 1.00 92.19 134 TYR A O 1
ATOM 1041 N N . LYS A 1 135 ? -17.960 -9.154 11.407 1.00 93.56 135 LYS A N 1
ATOM 1042 C CA . LYS A 1 135 ? -19.056 -10.138 11.386 1.00 93.56 135 LYS A CA 1
ATOM 1043 C C . LYS A 1 135 ? -19.414 -10.694 12.772 1.00 93.56 135 LYS A C 1
ATOM 1045 O O . LYS A 1 135 ? -20.249 -11.589 12.832 1.00 93.56 135 LYS A O 1
ATOM 1050 N N . GLY A 1 136 ? -18.742 -10.263 13.843 1.00 90.31 136 GLY A N 1
ATOM 1051 C CA . GLY A 1 136 ? -18.938 -10.798 15.196 1.00 90.31 136 GLY A CA 1
ATOM 1052 C C . GLY A 1 136 ? -18.572 -12.280 15.353 1.00 90.31 136 GLY A C 1
ATOM 1053 O O . GLY A 1 136 ? -19.033 -12.934 16.277 1.00 90.31 136 GLY A O 1
ATOM 1054 N N . LYS A 1 137 ? -17.769 -12.850 14.443 1.00 91.38 137 LYS A N 1
ATOM 1055 C CA . LYS A 1 137 ? -17.355 -14.269 14.513 1.00 91.38 137 LYS A CA 1
ATOM 1056 C C . LYS A 1 137 ? -16.245 -14.514 15.527 1.00 91.38 137 LYS A C 1
ATOM 1058 O O . LYS A 1 137 ? -16.039 -15.641 15.964 1.00 91.38 137 LYS A O 1
ATOM 1063 N N . LYS A 1 138 ? -15.452 -13.480 15.783 1.00 90.69 138 LYS A N 1
ATOM 1064 C CA . LYS A 1 138 ? -14.384 -13.461 16.774 1.00 90.69 138 LYS A CA 1
ATOM 1065 C C . LYS A 1 138 ? -14.496 -12.146 17.516 1.00 90.69 138 LYS A C 1
ATOM 1067 O O . LYS A 1 138 ? -14.849 -11.137 16.908 1.00 90.69 138 LYS A O 1
ATOM 1072 N N . GLU A 1 139 ? -14.155 -12.172 18.788 1.00 88.25 139 GLU A N 1
ATOM 1073 C CA . GLU A 1 139 ? -14.049 -10.975 19.606 1.00 88.25 139 GLU A CA 1
ATOM 1074 C C . GLU A 1 139 ? -12.599 -10.496 19.646 1.00 88.25 139 GLU A C 1
ATOM 1076 O O . GLU A 1 139 ? -11.663 -11.218 19.277 1.00 88.25 139 GLU A O 1
ATOM 1081 N N . ARG A 1 140 ? -12.418 -9.237 20.042 1.00 83.44 140 ARG A N 1
ATOM 1082 C CA . ARG A 1 140 ? -11.088 -8.686 20.279 1.00 83.44 140 ARG A CA 1
ATOM 1083 C C . ARG A 1 140 ? -10.493 -9.401 21.499 1.00 83.44 140 ARG A C 1
ATOM 1085 O O . ARG A 1 140 ? -11.166 -9.465 22.523 1.00 83.44 140 ARG A O 1
ATOM 1092 N N . PRO A 1 141 ? -9.254 -9.910 21.428 1.00 82.12 141 PRO A N 1
ATOM 1093 C CA . PRO A 1 141 ? -8.607 -10.456 22.607 1.00 82.12 141 PRO A CA 1
ATOM 1094 C C . PRO A 1 141 ? -8.327 -9.309 23.583 1.00 82.12 141 PRO A C 1
ATOM 1096 O O . PRO A 1 141 ? -7.520 -8.424 23.293 1.00 82.12 141 PRO A O 1
ATOM 1099 N N . SER A 1 142 ? -9.002 -9.315 24.729 1.00 69.62 142 SER A N 1
ATOM 1100 C CA . SER A 1 142 ? -8.582 -8.532 25.891 1.00 69.62 142 SER A CA 1
ATOM 1101 C C . SER A 1 142 ? -7.236 -9.083 26.360 1.00 69.62 142 SER A C 1
ATOM 1103 O O . SER A 1 142 ? -7.036 -10.298 26.375 1.00 69.62 142 SER A O 1
ATOM 1105 N N . ALA A 1 143 ? -6.280 -8.202 26.651 1.00 56.91 143 ALA A N 1
ATOM 1106 C CA . ALA A 1 143 ? -4.914 -8.589 26.980 1.00 56.91 143 ALA A CA 1
ATOM 1107 C C . ALA A 1 143 ? -4.864 -9.674 28.078 1.00 56.91 143 ALA A C 1
ATOM 1109 O O . ALA A 1 143 ? -5.590 -9.593 29.065 1.00 56.91 143 ALA A O 1
ATOM 1110 N N . LEU A 1 144 ? -3.946 -10.633 27.884 1.00 45.53 144 LEU A N 1
ATOM 1111 C CA . LEU A 1 144 ? -3.655 -11.827 28.694 1.00 45.53 144 LEU A CA 1
ATOM 1112 C C . LEU A 1 144 ? -4.538 -13.058 28.434 1.00 45.53 144 LEU A C 1
ATOM 1114 O O . LEU A 1 144 ? -5.209 -13.568 29.325 1.00 45.53 144 LEU A O 1
ATOM 1118 N N . VAL A 1 145 ? -4.400 -13.649 27.247 1.00 44.53 145 VAL A N 1
ATOM 1119 C CA . VAL A 1 145 ? -4.440 -15.116 27.163 1.00 44.53 145 VAL A CA 1
ATOM 1120 C C . VAL A 1 145 ? -3.089 -15.568 26.609 1.00 44.53 145 VAL A C 1
ATOM 1122 O O . VAL A 1 145 ? -2.736 -15.152 25.501 1.00 44.53 145 VAL A O 1
ATOM 1125 N N . PRO A 1 146 ? -2.278 -16.328 27.369 1.00 46.22 146 PRO A N 1
ATOM 1126 C CA . PRO A 1 146 ? -1.011 -16.834 26.865 1.00 46.22 146 PRO A CA 1
ATOM 1127 C C . PRO A 1 146 ? -1.254 -17.649 25.591 1.00 46.22 146 PRO A 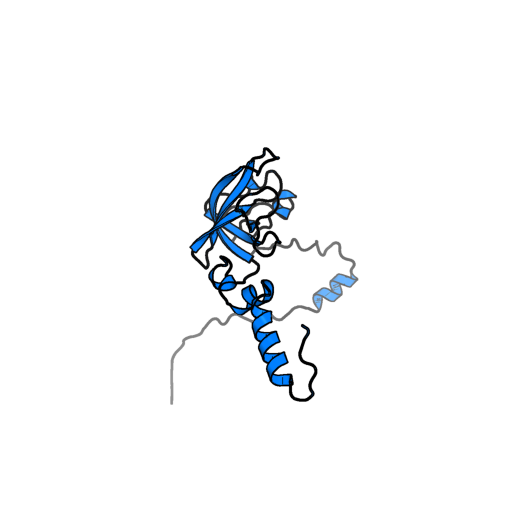C 1
ATOM 1129 O O . PRO A 1 146 ? -2.236 -18.382 25.471 1.00 46.22 146 PRO A O 1
ATOM 1132 N N . VAL A 1 147 ? -0.356 -17.476 24.621 1.00 46.72 147 VAL A N 1
ATOM 1133 C CA . VAL A 1 147 ? -0.331 -18.208 23.351 1.00 46.72 147 VAL A CA 1
ATOM 1134 C C . VAL A 1 147 ? -0.232 -19.702 23.676 1.00 46.72 147 VAL A C 1
ATOM 1136 O O . VAL A 1 147 ? 0.846 -20.194 23.988 1.00 46.72 147 VAL A O 1
ATOM 1139 N N . GLY A 1 148 ? -1.371 -20.396 23.686 1.00 45.12 148 GLY A N 1
ATOM 1140 C CA . GLY A 1 148 ? -1.451 -21.796 24.111 1.00 45.12 148 GLY A CA 1
ATOM 1141 C C . GLY A 1 148 ? -2.859 -22.364 24.320 1.00 45.12 148 GLY A C 1
ATOM 1142 O O . GLY A 1 148 ? -2.996 -23.578 24.391 1.00 45.12 148 GLY A O 1
ATOM 1143 N N . SER A 1 149 ? -3.919 -21.551 24.365 1.00 41.09 149 SER A N 1
ATOM 1144 C CA . SER A 1 149 ? -5.298 -22.051 24.490 1.00 41.09 149 SER A CA 1
ATOM 1145 C C . SER A 1 149 ? -6.183 -21.637 23.313 1.00 41.09 149 SER A C 1
ATOM 1147 O O . SER A 1 149 ? -7.204 -20.972 23.462 1.00 41.09 149 SER A O 1
ATOM 1149 N N . GLU A 1 150 ? -5.848 -22.111 22.111 1.00 42.78 150 GLU A N 1
ATOM 1150 C CA . GLU A 1 150 ? -6.922 -22.437 21.169 1.00 42.78 150 GLU A CA 1
ATOM 1151 C C . GLU A 1 150 ? -7.642 -23.674 21.722 1.00 42.78 150 GLU A C 1
ATOM 1153 O O . GLU A 1 150 ? -7.373 -24.804 21.319 1.00 42.78 150 GLU A O 1
ATOM 1158 N N . THR A 1 151 ? -8.565 -23.483 22.668 1.00 40.81 151 THR A N 1
ATOM 1159 C CA . THR A 1 151 ? -9.593 -24.492 22.916 1.00 40.81 151 THR A CA 1
ATOM 1160 C C . THR A 1 151 ? -10.514 -24.489 21.703 1.00 40.81 151 THR A C 1
ATOM 1162 O O . THR A 1 151 ? -11.586 -23.885 21.673 1.00 40.81 151 THR A O 1
ATOM 1165 N N . TRP A 1 152 ? -10.092 -25.201 20.659 1.00 36.81 152 TRP A N 1
ATOM 1166 C CA . TRP A 1 152 ? -11.049 -25.891 19.817 1.00 36.81 152 TRP A CA 1
ATOM 1167 C C . TRP A 1 152 ? -11.948 -26.662 20.779 1.00 36.81 152 TRP A C 1
ATOM 1169 O O . TRP A 1 152 ? -11.502 -27.625 21.405 1.00 36.81 152 TRP A O 1
ATOM 1179 N N . LYS A 1 153 ? -13.196 -26.209 20.957 1.00 42.12 153 LYS A N 1
ATOM 1180 C CA . LYS A 1 153 ? -14.239 -27.080 21.491 1.00 42.12 153 LYS A CA 1
ATOM 1181 C C . LYS A 1 153 ? -14.242 -28.285 20.560 1.00 42.12 153 LYS A C 1
ATOM 1183 O O . LYS A 1 153 ? -14.728 -28.186 19.433 1.00 42.12 153 LYS A O 1
ATOM 1188 N N . LYS A 1 154 ? -13.610 -29.381 20.995 1.00 36.38 154 LYS A N 1
ATOM 1189 C CA . LYS A 1 154 ? -13.790 -30.686 20.369 1.00 36.38 154 LYS A CA 1
ATOM 1190 C C . LYS A 1 154 ? -15.310 -30.858 20.267 1.00 36.38 154 LYS A C 1
ATOM 1192 O O . LYS A 1 154 ? -15.973 -30.663 21.286 1.00 36.38 154 LYS A O 1
ATOM 1197 N N . PRO A 1 155 ? -15.887 -31.116 19.083 1.00 46.16 155 PRO A N 1
ATOM 1198 C CA . PRO A 1 155 ? -17.278 -31.539 19.037 1.00 46.16 155 PRO A CA 1
ATOM 1199 C C . PRO A 1 155 ? -17.393 -32.761 19.949 1.00 46.16 155 PRO A C 1
ATOM 1201 O O . PRO A 1 155 ? -16.563 -33.668 19.844 1.00 46.16 155 PRO A O 1
ATOM 1204 N N . ASP A 1 156 ? -18.346 -32.736 20.880 1.00 48.59 156 ASP A N 1
ATOM 1205 C CA . ASP A 1 156 ? -18.538 -33.795 21.866 1.00 48.59 156 ASP A CA 1
ATOM 1206 C C . ASP A 1 156 ? -18.522 -35.161 21.165 1.00 48.59 156 ASP A C 1
ATOM 1208 O O . ASP A 1 156 ? -19.386 -35.478 20.343 1.00 48.59 156 ASP A O 1
ATOM 1212 N N . LEU A 1 157 ? -17.514 -35.984 21.476 1.00 51.97 157 LEU A N 1
ATOM 1213 C CA . LEU A 1 157 ? -17.317 -37.310 20.870 1.00 51.97 157 LEU A CA 1
ATOM 1214 C C . LEU A 1 157 ? -18.491 -38.271 21.148 1.00 51.97 157 LEU A C 1
ATOM 1216 O O . LEU A 1 157 ? -18.580 -39.342 20.548 1.00 51.97 157 LEU A O 1
ATOM 1220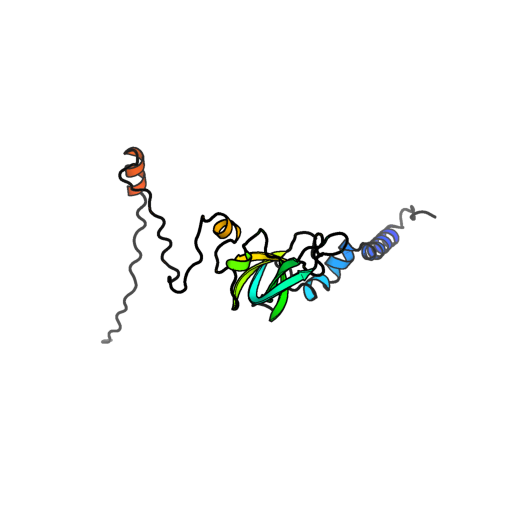 N N . GLN A 1 158 ? -19.391 -37.880 22.054 1.00 58.03 158 GLN A N 1
ATOM 1221 C CA . GLN A 1 158 ? -20.597 -38.609 22.434 1.00 58.03 158 GLN A CA 1
ATOM 1222 C C . GLN A 1 158 ? -21.723 -38.520 21.387 1.00 58.03 158 GLN A C 1
ATOM 1224 O O . GLN A 1 158 ? -22.678 -39.282 21.482 1.00 58.03 158 GLN A O 1
ATOM 1229 N N . GLN A 1 159 ? -21.611 -37.652 20.372 1.00 57.03 159 GLN A N 1
ATOM 1230 C CA . GLN A 1 159 ? -22.589 -37.553 19.271 1.00 57.03 159 GLN A CA 1
ATOM 1231 C C . GLN A 1 159 ? -22.080 -38.113 17.933 1.00 57.03 159 GLN A C 1
ATOM 1233 O O . GLN A 1 159 ? -22.742 -37.969 16.906 1.00 57.03 159 GLN A O 1
ATOM 1238 N N . GLN A 1 160 ? -20.908 -38.753 17.909 1.00 54.84 160 GLN A N 1
ATOM 1239 C CA . GLN A 1 160 ? -20.371 -39.330 16.678 1.00 54.84 160 GLN A CA 1
ATOM 1240 C C . GLN A 1 160 ? -20.862 -40.771 16.469 1.00 54.84 160 GLN A C 1
ATOM 1242 O O . GLN A 1 160 ? -20.949 -41.534 17.432 1.00 54.84 160 GLN A O 1
ATOM 1247 N N . PRO A 1 161 ? -21.156 -41.188 15.223 1.00 61.53 161 PRO A N 1
ATOM 1248 C CA . PRO A 1 161 ? -21.478 -42.580 14.932 1.00 61.53 161 PRO A CA 1
ATOM 1249 C C . PRO A 1 161 ? -20.298 -43.488 15.316 1.00 61.53 161 PRO A C 1
ATOM 1251 O O . PRO A 1 161 ? -19.143 -43.164 15.035 1.00 61.53 161 PRO A O 1
ATOM 1254 N N . VAL A 1 162 ? -20.586 -44.644 15.927 1.00 63.84 162 VAL A N 1
ATOM 1255 C CA . VAL A 1 162 ? -19.612 -45.590 16.529 1.00 63.84 162 VAL A CA 1
ATOM 1256 C C . VAL A 1 162 ? -18.439 -45.996 15.623 1.00 63.84 162 VAL A C 1
ATOM 1258 O O . VAL A 1 162 ? -17.387 -46.407 16.106 1.00 63.84 162 VAL A O 1
ATOM 1261 N N . HIS A 1 163 ? -18.583 -45.853 14.304 1.00 64.75 163 HIS A N 1
ATOM 1262 C CA . HIS A 1 163 ? -17.512 -46.108 13.343 1.00 64.75 163 HIS A CA 1
ATOM 1263 C C . HIS A 1 163 ? -16.347 -45.106 13.460 1.00 64.75 163 HIS A C 1
ATOM 1265 O O . HIS A 1 163 ? -15.192 -45.491 13.295 1.00 64.75 163 HIS A O 1
ATOM 1271 N N . VAL A 1 164 ? -16.625 -43.845 13.808 1.00 60.06 164 VAL A N 1
ATOM 1272 C CA . VAL A 1 164 ? -15.605 -42.786 13.922 1.00 60.06 164 VAL A CA 1
ATOM 1273 C C . VAL A 1 164 ? -14.802 -42.917 15.223 1.00 60.06 164 VAL A C 1
ATOM 1275 O O . VAL A 1 164 ? -13.606 -42.637 15.244 1.00 60.06 164 VAL A O 1
ATOM 1278 N N . GLN A 1 165 ? -15.415 -43.447 16.287 1.00 56.69 165 GLN A N 1
ATOM 1279 C CA . GLN A 1 165 ? -14.732 -43.706 17.561 1.00 56.69 165 GLN A CA 1
ATOM 1280 C C . GLN A 1 165 ? -13.613 -44.756 17.424 1.00 56.69 165 GLN A C 1
ATOM 1282 O O . GLN A 1 165 ? -12.559 -44.598 18.033 1.00 56.69 165 GLN A O 1
ATOM 1287 N N . ARG A 1 166 ? -13.794 -45.781 16.575 1.00 57.66 166 ARG A N 1
ATOM 1288 C CA . ARG A 1 166 ? -12.780 -46.834 16.342 1.00 57.66 166 ARG A CA 1
ATOM 1289 C C . ARG A 1 166 ? -11.562 -46.379 15.541 1.00 57.66 166 ARG A C 1
ATOM 1291 O O . ARG A 1 166 ? -10.497 -46.966 15.688 1.00 57.66 166 ARG A O 1
ATOM 1298 N N . LEU A 1 167 ? -11.715 -45.369 14.688 1.00 55.16 167 LEU A N 1
ATOM 1299 C CA . LEU A 1 167 ? -10.609 -44.823 13.896 1.00 55.16 167 LEU A CA 1
ATOM 1300 C C . LEU A 1 167 ? -9.705 -43.909 14.732 1.00 55.16 167 LEU A C 1
ATOM 1302 O O . LEU A 1 167 ? -8.503 -43.852 14.496 1.00 55.16 167 LEU A O 1
ATOM 1306 N N . CYS A 1 168 ? -10.265 -43.231 15.737 1.00 49.06 168 CYS A N 1
ATOM 1307 C CA . CYS A 1 168 ? -9.525 -42.283 16.569 1.00 49.06 168 CYS A CA 1
ATOM 1308 C C . CYS A 1 168 ? -8.580 -42.976 17.572 1.00 49.06 168 CYS A C 1
ATOM 1310 O O . CYS A 1 168 ? -7.514 -42.453 17.870 1.00 49.06 168 CYS A O 1
ATOM 1312 N N . SER A 1 169 ? -8.918 -44.184 18.038 1.00 55.19 169 SER A N 1
ATOM 1313 C CA . SER A 1 169 ? -8.091 -44.960 18.979 1.00 55.19 169 SER A CA 1
ATOM 1314 C C . SER A 1 169 ? -6.858 -45.628 18.350 1.00 55.19 169 SER A C 1
ATOM 1316 O O . SER A 1 169 ? -6.130 -46.325 19.044 1.00 55.19 169 SER A O 1
ATOM 1318 N N . GLN A 1 170 ? -6.638 -45.485 17.038 1.00 55.41 170 GLN A N 1
ATOM 1319 C CA . GLN A 1 170 ? -5.450 -46.024 16.353 1.00 55.41 170 GLN A CA 1
ATOM 1320 C C . GLN A 1 170 ? -4.332 -44.990 16.169 1.00 55.41 170 GLN A C 1
ATOM 1322 O O . GLN A 1 170 ? -3.252 -45.344 15.707 1.00 55.41 170 GLN A O 1
ATOM 1327 N N . PHE A 1 171 ? -4.581 -43.728 16.518 1.00 45.97 171 PHE A N 1
ATOM 1328 C CA . PHE A 1 171 ? -3.653 -42.617 16.315 1.00 45.97 171 PHE A CA 1
ATOM 1329 C C . PHE A 1 171 ? -3.318 -41.947 17.657 1.00 45.97 171 PHE A C 1
ATOM 1331 O O . PHE A 1 171 ? -3.516 -40.752 17.848 1.00 45.97 171 PHE A O 1
ATOM 1338 N N . GLU A 1 172 ? -2.832 -42.735 18.615 1.00 45.94 172 GLU A N 1
ATOM 1339 C CA . GLU A 1 172 ? -2.094 -42.204 19.764 1.00 45.94 172 GLU A CA 1
ATOM 1340 C C . GLU A 1 172 ? -0.607 -42.206 19.403 1.00 45.94 172 GLU A C 1
ATOM 1342 O O . GLU A 1 172 ? 0.036 -43.253 19.329 1.00 45.94 172 GLU A O 1
ATOM 1347 N N . GLU A 1 173 ? -0.069 -41.021 19.103 1.00 49.47 173 GLU A N 1
ATOM 1348 C CA . GLU A 1 173 ? 1.378 -40.833 19.015 1.00 49.47 173 GLU A CA 1
ATOM 1349 C C . GLU A 1 173 ? 1.993 -40.997 20.416 1.00 49.47 173 GLU A C 1
ATOM 1351 O O . GLU A 1 173 ? 1.453 -40.453 21.383 1.00 49.47 173 GLU A O 1
ATOM 1356 N N . PRO A 1 174 ? 3.112 -41.729 20.557 1.00 43.09 174 PRO A N 1
ATOM 1357 C CA . PRO A 1 174 ? 3.738 -41.938 21.854 1.00 43.09 174 PRO A CA 1
ATOM 1358 C C . PRO A 1 174 ? 4.318 -40.626 22.396 1.00 43.09 174 PRO A C 1
ATOM 1360 O O . PRO A 1 174 ? 5.118 -39.962 21.733 1.00 43.09 174 PRO A O 1
ATOM 1363 N N . GLU A 1 175 ? 3.937 -40.280 23.628 1.00 52.94 175 GLU A N 1
ATOM 1364 C CA . GLU A 1 175 ? 4.512 -39.173 24.391 1.00 52.94 175 GLU A CA 1
ATOM 1365 C C . GLU A 1 175 ? 6.042 -39.313 24.474 1.00 52.94 175 GLU A C 1
ATOM 1367 O O . GLU A 1 175 ? 6.576 -40.266 25.046 1.00 52.94 175 GLU A O 1
ATOM 1372 N N . GLN A 1 176 ? 6.769 -38.340 23.920 1.00 48.94 176 GLN A N 1
ATOM 1373 C CA . GLN A 1 176 ? 8.186 -38.165 24.225 1.00 48.94 176 GLN A CA 1
ATOM 1374 C C . GLN A 1 176 ? 8.313 -37.663 25.664 1.00 48.94 176 GLN A C 1
ATOM 1376 O O . GLN A 1 176 ? 7.877 -36.559 25.991 1.00 48.94 176 GLN A O 1
ATOM 1381 N N . GLN A 1 177 ? 8.917 -38.483 26.523 1.00 41.62 177 GLN A N 1
ATOM 1382 C CA . GLN A 1 177 ? 9.203 -38.124 27.908 1.00 41.62 177 GLN A CA 1
ATOM 1383 C C . GLN A 1 177 ? 10.137 -36.899 27.977 1.00 41.62 177 GLN A C 1
ATOM 1385 O O . GLN A 1 177 ? 11.111 -36.823 27.221 1.00 41.62 177 GLN A O 1
ATOM 1390 N N . PRO A 1 178 ? 9.890 -35.942 28.889 1.00 45.56 178 PRO A N 1
ATOM 1391 C CA . PRO A 1 178 ? 10.804 -34.832 29.115 1.00 45.56 178 PRO A CA 1
ATOM 1392 C C . PRO A 1 178 ? 12.067 -35.319 29.841 1.00 45.56 178 PRO A C 1
ATOM 1394 O O . PRO A 1 178 ? 11.989 -35.914 30.913 1.00 45.56 178 PRO A O 1
ATOM 1397 N N . ASN A 1 179 ? 13.240 -35.021 29.277 1.00 50.44 179 ASN A N 1
ATOM 1398 C CA . ASN A 1 179 ? 14.537 -35.257 29.914 1.00 50.44 179 ASN A CA 1
ATOM 1399 C C . ASN A 1 179 ? 14.672 -34.412 31.193 1.00 50.44 179 ASN A C 1
ATOM 1401 O O . ASN A 1 179 ? 15.091 -33.253 31.150 1.00 50.44 179 ASN A O 1
ATOM 1405 N N . THR A 1 180 ? 14.341 -35.000 32.339 1.00 49.81 180 THR A N 1
ATOM 1406 C CA . THR A 1 180 ? 14.761 -34.529 33.662 1.00 49.81 180 THR A CA 1
ATOM 1407 C C . THR A 1 180 ? 16.148 -35.091 33.962 1.00 49.81 180 THR A C 1
ATOM 1409 O O . THR A 1 180 ? 16.349 -36.302 33.942 1.00 49.81 180 THR A O 1
ATOM 1412 N N . GLY A 1 181 ? 17.121 -34.203 34.171 1.00 47.19 181 GLY A N 1
ATOM 1413 C CA . GLY A 1 181 ? 18.530 -34.556 34.319 1.00 47.19 181 GLY A CA 1
ATOM 1414 C C . GLY A 1 181 ? 18.877 -35.327 35.595 1.00 47.19 181 GLY A C 1
ATOM 1415 O O . GLY A 1 181 ? 18.192 -35.225 36.607 1.00 47.19 181 GLY A O 1
ATOM 1416 N N . ALA A 1 182 ? 20.017 -36.015 35.547 1.00 45.78 182 ALA A N 1
ATOM 1417 C CA . ALA A 1 182 ? 20.744 -36.477 36.719 1.00 45.78 182 ALA A CA 1
ATOM 1418 C C . ALA A 1 182 ? 22.224 -36.119 36.546 1.00 45.78 182 ALA A C 1
ATOM 1420 O O . ALA A 1 182 ? 22.924 -36.585 35.649 1.00 45.78 182 ALA A O 1
ATOM 1421 N N . ARG A 1 183 ? 22.640 -35.194 37.401 1.00 50.06 183 ARG A N 1
ATOM 1422 C CA . ARG A 1 183 ? 24.006 -34.817 37.717 1.00 50.06 183 ARG A CA 1
ATOM 1423 C C . ARG A 1 183 ? 24.337 -35.651 38.946 1.00 50.06 183 ARG A C 1
ATOM 1425 O O . ARG A 1 183 ? 23.773 -35.357 39.987 1.00 50.06 183 ARG A O 1
ATOM 1432 N N . GLU A 1 184 ? 25.201 -36.649 38.835 1.00 46.34 184 GLU A N 1
ATOM 1433 C CA . GLU A 1 184 ? 25.782 -37.326 39.996 1.00 46.34 184 GLU A CA 1
ATOM 1434 C C . GLU A 1 184 ? 27.166 -37.874 39.644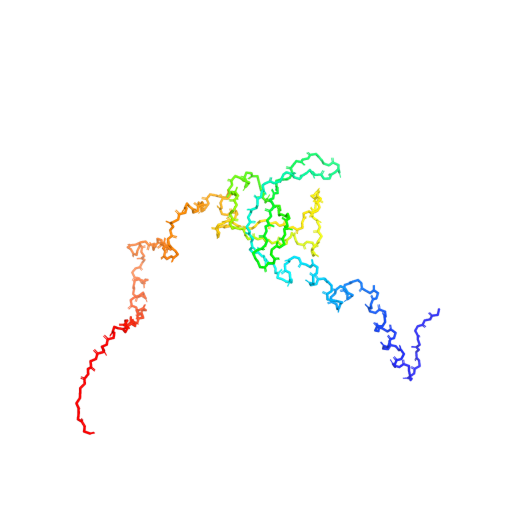 1.00 46.34 184 GLU A C 1
ATOM 1436 O O . GLU A 1 184 ? 27.479 -38.167 38.490 1.00 46.34 184 GLU A O 1
ATOM 1441 N N . GLN A 1 185 ? 28.022 -37.824 40.655 1.00 45.84 185 GLN A N 1
ATOM 1442 C CA . GLN A 1 185 ? 29.462 -37.996 40.621 1.00 45.84 185 GLN A CA 1
ATOM 1443 C C . GLN A 1 185 ? 29.849 -39.477 40.799 1.00 45.84 185 GLN A C 1
ATOM 1445 O O . GLN A 1 185 ? 29.012 -40.313 41.108 1.00 45.84 185 GLN A O 1
ATOM 1450 N N . GLU A 1 186 ? 31.159 -39.711 40.699 1.00 46.78 186 GLU A N 1
ATOM 1451 C CA . GLU A 1 186 ? 31.945 -40.747 41.386 1.00 46.78 186 GLU A CA 1
ATOM 1452 C C . GLU A 1 186 ? 32.373 -42.040 40.658 1.00 46.78 186 GLU A C 1
ATOM 1454 O O . GLU A 1 186 ? 31.593 -42.889 40.241 1.00 46.78 186 GLU A O 1
ATOM 1459 N N . THR A 1 187 ? 33.701 -42.215 40.751 1.00 44.97 187 THR A N 1
ATOM 1460 C CA . THR A 1 187 ? 34.492 -43.428 41.051 1.00 44.97 187 THR A CA 1
ATOM 1461 C C . THR A 1 187 ? 35.012 -44.352 39.937 1.00 44.97 187 THR A C 1
ATOM 1463 O O . THR A 1 187 ? 34.241 -44.972 39.223 1.00 44.97 187 THR A O 1
ATOM 1466 N N . LEU A 1 188 ? 36.358 -44.493 39.958 1.00 48.81 188 LEU A N 1
ATOM 1467 C CA . LEU A 1 188 ? 37.255 -45.607 39.558 1.00 48.81 188 LEU A CA 1
ATOM 1468 C C . LEU A 1 188 ? 37.127 -46.166 38.118 1.00 48.81 188 LEU A C 1
ATOM 1470 O O . LEU A 1 188 ? 36.047 -46.533 37.687 1.00 48.81 188 LEU A O 1
ATOM 1474 N N . MET A 1 189 ? 38.183 -46.351 37.315 1.00 42.62 189 MET A N 1
ATOM 1475 C CA . MET A 1 189 ? 39.632 -46.508 37.529 1.00 42.62 189 MET A CA 1
ATOM 1476 C C . MET A 1 189 ? 40.431 -45.753 36.462 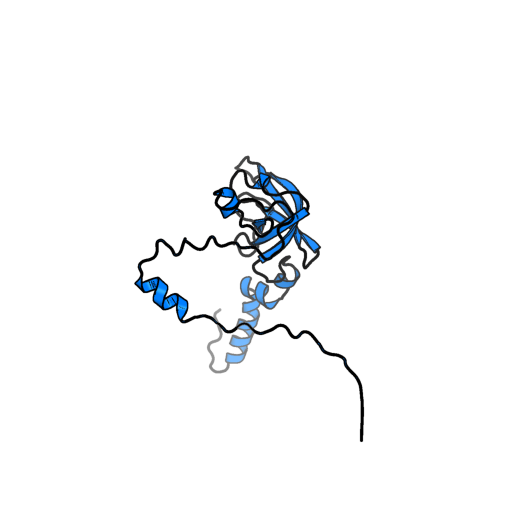1.00 42.62 189 MET A C 1
ATOM 1478 O O . MET A 1 189 ? 39.916 -45.629 35.328 1.00 42.62 189 MET A O 1
#

Radius of gyration: 28.62 Å; chains: 1; bounding box: 62×63×85 Å

Secondary structure (DSSP, 8-state):
------TT-HHHHHHHHHHHHTTSHHHHHHHSSHHHHH-TTTT-SEEEEEEEEEEEEEPPTT---EEEEEEEEETTT--EEEEEPPSTTGGGG--TT-EEEEEE-SSTT---TT-SS--EEEEEETTEEHHHHHTTSS----S---TT--------GGGS-HHHHHHHTT--PPP--------------

Organism: Channa striata (NCBI:txid64152)